Protein AF-A0A1X9NBF3-F1 (afdb_monomer_lite)

Sequence (361 aa):
MLINNQQTAQPAGIQSSLHYGVKLALEKIFAPRWVQNISAKLGAPPGLADYIHPCFIDQQQTLIHARDLAFRNPGLYEDLQNYAQLQGYQLLADRRQFDVDVARQRRRRWLPILTLSVGLSSAALADQTEHNMDEHTLALFDAPISASIEESSDVLADTAFSFEPDITLIDSAVAQQGQIIADILRQHYRPADHDPDYVNSDLQEMAEYFSRYPEAIELLLSLKDYPWSLRYKKDSFETQVRGNQIQVKAVNVNFDSRAAAQLRSHRLCHSHENRGACIASPADALLHELLHVKSALLEPEKFIEQGGLSSVLYPYAHEAAVIKSENRLYQKMTSLDGRYRPGRHTHTGRIVASTCATCLN

Radius of gyration: 25.55 Å; chains: 1; bounding box: 61×61×82 Å

Secondary structure (DSSP, 8-state):
--------PPPP--SSSHHHHHHHHHHHHHS-HHHHHHHHHTTPPTTGGGTEEEEEETTEEEEEE-TTHHHH-HHHHHHHHHHHHHHTPEEEE------TTTTTSS---------SSSTTSSSSS--S------EEEEES---------------------------HHHHHHHHHHHHHHHHHHHHHB---TT--TTHHHHHHHHHHHHTT-HHHHHHHHHHTTSSEEEEE-TT-EEEEEEEETTEEEEEEEEE-TTEEEEE---GGGSSGGGGGGTEE-HHHHHHHHHHHHHHHHHSHHHHHHTTTT-SSS--HHHHHHHHHHHHHHHHHHHHHH-------SSS-EEEEE-SSSS---

pLDDT: mean 71.06, std 24.93, range [24.7, 98.44]

Foldseek 3Di:
DDDDDDDDDDDDDDDPPPVVVVVVVVVVPDDPPVVVVLCVVLVHDPPVVVFWDWDADPNATEIEGAQCCCVVPVSSVVSVVVVCVVVVHHYHYDPDDPPPPPPPPPDDDDDDDDDPDPVPPVPPPDDDDDDDWQKFKDFLADDDDDDDDDDDDDDDDDDDDDDDDDDPVVVVQLVVQLVVQLCLQVVQEDDDPPDDPCPSVQSSVLSSVLSLAPVSSVLSVVCSVWAEHEYEDPFTFMKMWTDDLVATRYIYTYAHLFKKWFADDDPQCPDPQRVQQGIGFSSLSVVLNSLVVCCCTVVVVVCSVLVVSPPPDDSLVSVQVSLVVSQVRQVRVCVSVVRHHYRDRDSYTGIDGHPGNHDSD

Structure (mmCIF, N/CA/C/O backbone):
data_AF-A0A1X9NBF3-F1
#
_entry.id   AF-A0A1X9NBF3-F1
#
loop_
_atom_site.group_PDB
_atom_site.id
_atom_site.type_symbol
_atom_site.label_atom_id
_atom_site.label_alt_id
_atom_site.label_comp_id
_atom_site.label_asym_id
_atom_site.label_entity_id
_atom_site.label_seq_id
_atom_site.pdbx_PDB_ins_code
_atom_site.Cartn_x
_atom_site.Cartn_y
_atom_site.Cartn_z
_atom_site.occupancy
_atom_site.B_iso_or_equiv
_atom_site.auth_seq_id
_atom_site.auth_comp_id
_atom_site.auth_asym_id
_atom_site.auth_atom_id
_atom_site.pdbx_PDB_model_num
ATOM 1 N N . MET A 1 1 ? -31.754 -30.509 -54.976 1.00 39.78 1 MET A N 1
ATOM 2 C CA . MET A 1 1 ? -30.791 -30.811 -53.895 1.00 39.78 1 MET A CA 1
ATOM 3 C C . MET A 1 1 ? -30.655 -29.562 -53.044 1.00 39.78 1 MET A C 1
ATOM 5 O O . MET A 1 1 ? -30.032 -28.611 -53.487 1.00 39.78 1 MET A O 1
ATOM 9 N N . LEU A 1 2 ? -31.331 -29.525 -51.896 1.00 31.44 2 LEU A N 1
ATOM 10 C CA . LEU A 1 2 ? -31.257 -28.431 -50.926 1.00 31.44 2 LEU A CA 1
ATOM 11 C C . LEU A 1 2 ? -30.409 -28.933 -49.756 1.00 31.44 2 LEU A C 1
ATOM 13 O O . LEU A 1 2 ? -30.742 -29.957 -49.163 1.00 31.44 2 LEU A O 1
ATOM 17 N N . ILE A 1 3 ? -29.291 -28.261 -49.490 1.00 38.41 3 ILE A N 1
ATOM 18 C CA . ILE A 1 3 ? -28.387 -28.580 -48.383 1.00 38.41 3 ILE A CA 1
ATOM 19 C C . ILE A 1 3 ? -28.813 -27.747 -47.171 1.00 38.41 3 ILE A C 1
ATOM 21 O O . ILE A 1 3 ? -28.910 -26.524 -47.247 1.00 38.41 3 ILE A O 1
ATOM 25 N N . ASN A 1 4 ? -29.089 -28.456 -46.076 1.00 31.91 4 ASN A N 1
ATOM 26 C CA . ASN A 1 4 ? -29.376 -27.946 -44.738 1.00 31.91 4 ASN A CA 1
ATOM 27 C C . ASN A 1 4 ? -28.209 -27.110 -44.192 1.00 31.91 4 ASN A C 1
ATOM 29 O O . ASN A 1 4 ? -27.088 -27.606 -44.124 1.00 31.91 4 ASN A O 1
ATOM 33 N N . ASN A 1 5 ? -28.502 -25.907 -43.698 1.00 31.94 5 ASN A N 1
ATOM 34 C CA . ASN A 1 5 ? -27.627 -25.147 -42.805 1.00 31.94 5 ASN A CA 1
ATOM 35 C C . ASN A 1 5 ? -28.360 -24.974 -41.468 1.00 31.94 5 ASN A C 1
ATOM 37 O O . ASN A 1 5 ? -29.293 -24.180 -41.366 1.00 31.94 5 ASN A O 1
ATOM 41 N N . GLN A 1 6 ? -27.964 -25.741 -40.451 1.00 34.22 6 GLN A N 1
ATOM 42 C CA . GLN A 1 6 ? -28.392 -25.523 -39.070 1.00 34.22 6 GLN A CA 1
ATOM 43 C C . GLN A 1 6 ? -27.385 -24.596 -38.383 1.00 34.22 6 GLN A C 1
ATOM 45 O O . GLN A 1 6 ? -26.242 -24.971 -38.140 1.00 34.22 6 GLN A O 1
ATOM 50 N N . GLN A 1 7 ? -27.829 -23.377 -38.075 1.00 31.52 7 GLN A N 1
ATOM 51 C CA . GLN A 1 7 ? -27.183 -22.478 -37.123 1.00 31.52 7 GLN A CA 1
ATOM 52 C C . GLN A 1 7 ? -27.577 -22.895 -35.702 1.00 31.52 7 GLN A C 1
ATOM 54 O O . GLN A 1 7 ? -28.752 -22.860 -35.343 1.00 31.52 7 GLN A O 1
ATOM 59 N N . THR A 1 8 ? -26.597 -23.256 -34.879 1.00 34.75 8 THR A N 1
ATOM 60 C CA . THR A 1 8 ? -26.754 -23.345 -33.424 1.00 34.75 8 THR A CA 1
ATOM 61 C C . THR A 1 8 ? -26.456 -21.981 -32.807 1.00 34.75 8 THR A C 1
ATOM 63 O O . THR A 1 8 ? -25.318 -21.514 -32.846 1.00 34.75 8 THR A O 1
ATOM 66 N N . ALA A 1 9 ? -27.483 -21.345 -32.246 1.00 31.91 9 ALA A N 1
ATOM 67 C CA . ALA A 1 9 ? -27.368 -20.146 -31.425 1.00 31.91 9 ALA A CA 1
ATOM 68 C C . ALA A 1 9 ? -26.884 -20.509 -30.008 1.00 31.91 9 ALA A C 1
ATOM 70 O O . ALA A 1 9 ? -27.428 -21.420 -29.384 1.00 31.91 9 ALA A O 1
ATOM 71 N N . GLN A 1 10 ? -25.888 -19.786 -29.491 1.00 31.38 10 GLN A N 1
ATOM 72 C CA . GLN A 1 10 ? -25.517 -19.787 -28.070 1.00 31.38 10 GLN A CA 1
ATOM 73 C C . GLN A 1 10 ? -26.178 -18.586 -27.368 1.00 31.38 10 GLN A C 1
ATOM 75 O O . GLN A 1 10 ? -26.181 -17.494 -27.942 1.00 31.38 10 GLN A O 1
ATOM 80 N N . PRO A 1 11 ? -26.725 -18.737 -26.145 1.00 34.72 11 PRO A N 1
ATOM 81 C CA . PRO A 1 11 ? -27.292 -17.617 -25.408 1.00 34.72 11 PRO A CA 1
ATOM 82 C C . PRO A 1 11 ? -26.204 -16.839 -24.657 1.00 34.72 11 PRO A C 1
ATOM 84 O O . PRO A 1 11 ? -25.403 -17.405 -23.913 1.00 34.72 11 PRO A O 1
ATOM 87 N N . ALA A 1 12 ? -26.216 -15.519 -24.834 1.00 36.53 12 ALA A N 1
ATOM 88 C CA . ALA A 1 12 ? -25.497 -14.568 -24.002 1.00 36.53 12 ALA A CA 1
ATOM 89 C C . ALA A 1 12 ? -26.322 -14.240 -22.748 1.00 36.53 12 ALA A C 1
ATOM 91 O O . ALA A 1 12 ? -27.513 -13.945 -22.846 1.00 36.53 12 ALA A O 1
ATOM 92 N N . GLY A 1 13 ? -25.665 -14.225 -21.588 1.00 38.75 13 GLY A N 1
ATOM 93 C CA . GLY A 1 13 ? -26.190 -13.615 -20.368 1.00 38.75 13 GLY A CA 1
ATOM 94 C C . GLY A 1 13 ? -26.060 -14.512 -19.146 1.00 38.75 13 GLY A C 1
ATOM 95 O O . GLY A 1 13 ? -26.783 -15.489 -19.049 1.00 38.75 13 GLY A O 1
ATOM 96 N N . ILE A 1 14 ? -25.136 -14.153 -18.245 1.00 38.81 14 ILE A N 1
ATOM 97 C CA . ILE A 1 14 ? -25.185 -14.194 -16.765 1.00 38.81 14 ILE A CA 1
ATOM 98 C C . ILE A 1 14 ? -23.778 -13.763 -16.305 1.00 38.81 14 ILE A C 1
ATOM 100 O O . ILE A 1 14 ? -22.898 -14.595 -16.140 1.00 38.81 14 ILE A O 1
ATOM 104 N N . GLN A 1 15 ? -23.527 -12.458 -16.148 1.00 34.50 15 GLN A N 1
ATOM 105 C CA . GLN A 1 15 ? -22.345 -11.969 -15.405 1.00 34.50 15 GLN A CA 1
ATOM 106 C C . GLN A 1 15 ? -22.594 -10.691 -14.577 1.00 34.50 15 GLN A C 1
ATOM 108 O O . GLN A 1 15 ? -21.732 -10.311 -13.795 1.00 34.50 15 GLN A O 1
ATOM 113 N N . SER A 1 16 ? -23.771 -10.046 -14.633 1.00 37.81 16 SER A N 1
ATOM 114 C CA . SER A 1 16 ? -23.983 -8.764 -13.926 1.00 37.81 16 SER A CA 1
ATOM 115 C C . SER A 1 16 ? -24.688 -8.851 -12.560 1.00 37.81 16 SER A C 1
ATOM 117 O O . SER A 1 16 ? -24.901 -7.815 -11.933 1.00 37.81 16 SER A O 1
ATOM 119 N N . SER A 1 17 ? -25.067 -10.039 -12.070 1.00 32.94 17 SER A N 1
ATOM 120 C CA . SER A 1 17 ? -25.835 -10.177 -10.815 1.00 32.94 17 SER A CA 1
ATOM 121 C C . SER A 1 17 ? -24.977 -10.389 -9.559 1.00 32.94 17 SER A C 1
ATOM 123 O O . SER A 1 17 ? -25.429 -10.078 -8.459 1.00 32.94 17 SER A O 1
ATOM 125 N N . LEU A 1 18 ? -23.728 -10.850 -9.697 1.00 35.31 18 LEU A N 1
ATOM 126 C CA . LEU A 1 18 ? -22.842 -11.134 -8.556 1.00 35.31 18 LEU A CA 1
ATOM 127 C C . LEU A 1 18 ? -22.172 -9.876 -7.975 1.00 35.31 18 LEU A C 1
ATOM 129 O O . LEU A 1 18 ? -21.982 -9.791 -6.765 1.00 35.31 18 LEU A O 1
ATOM 133 N N . HIS A 1 19 ? -21.890 -8.855 -8.792 1.00 37.06 19 HIS A N 1
ATOM 134 C CA . HIS A 1 19 ? -21.273 -7.607 -8.314 1.00 37.06 19 HIS A CA 1
ATOM 135 C C . HIS A 1 19 ? -22.230 -6.683 -7.542 1.00 37.06 19 HIS A C 1
ATOM 137 O O . HIS A 1 19 ? -21.793 -5.966 -6.644 1.00 37.06 19 HIS A O 1
ATOM 143 N N . TYR A 1 20 ? -23.538 -6.724 -7.821 1.00 31.02 20 TYR A N 1
ATOM 144 C CA . TYR A 1 20 ? -24.518 -5.894 -7.103 1.00 31.02 20 TYR A CA 1
ATOM 145 C C . TYR A 1 20 ? -24.887 -6.457 -5.720 1.00 31.02 20 TYR A C 1
ATOM 147 O O . TYR A 1 20 ? -25.102 -5.687 -4.784 1.00 31.02 20 TYR A O 1
ATOM 155 N N . GLY A 1 21 ? -24.917 -7.786 -5.563 1.00 29.08 21 GLY A N 1
ATOM 156 C CA . GLY A 1 21 ? -25.263 -8.438 -4.292 1.00 29.08 21 GLY A CA 1
ATOM 157 C C . GLY A 1 21 ? -24.219 -8.233 -3.189 1.00 29.08 21 GLY A C 1
ATOM 158 O O . GLY A 1 21 ? -24.580 -8.016 -2.035 1.00 29.08 21 GLY A O 1
ATOM 159 N N . VAL A 1 22 ? -22.930 -8.226 -3.548 1.00 37.59 22 VAL A N 1
ATOM 160 C CA . VAL A 1 22 ? -21.819 -8.040 -2.596 1.00 37.59 22 VAL A CA 1
ATOM 161 C C . VAL A 1 22 ? -21.726 -6.583 -2.122 1.00 37.59 22 VAL A C 1
ATOM 163 O O . VAL A 1 22 ? -21.531 -6.336 -0.935 1.00 37.59 22 VAL A O 1
ATOM 166 N N . LYS A 1 23 ? -21.976 -5.609 -3.008 1.00 34.84 23 LYS A N 1
ATOM 167 C CA . LYS A 1 23 ? -21.970 -4.177 -2.664 1.00 34.84 23 LYS A CA 1
ATOM 168 C C . LYS A 1 23 ? -23.105 -3.793 -1.698 1.00 34.84 23 LYS A C 1
ATOM 170 O O . LYS A 1 23 ? -22.862 -3.104 -0.713 1.00 34.84 23 LYS A O 1
ATOM 175 N N . LEU A 1 24 ? -24.317 -4.314 -1.917 1.00 31.16 24 LEU A N 1
ATOM 176 C CA . LEU A 1 24 ? -25.481 -4.077 -1.044 1.00 31.16 24 LEU A CA 1
ATOM 177 C C . LEU A 1 24 ? -25.395 -4.806 0.309 1.00 31.16 24 LEU A C 1
ATOM 179 O O . LEU A 1 24 ? -25.949 -4.323 1.299 1.00 31.16 24 LEU A O 1
ATOM 183 N N . ALA A 1 25 ? -24.712 -5.954 0.367 1.00 33.28 25 ALA A N 1
ATOM 184 C CA . ALA A 1 25 ? -24.463 -6.666 1.619 1.00 33.28 25 ALA A CA 1
ATOM 185 C C . ALA A 1 25 ? -23.384 -5.971 2.470 1.00 33.28 25 ALA A C 1
ATOM 187 O O . ALA A 1 25 ? -23.543 -5.879 3.683 1.00 33.28 25 ALA A O 1
ATOM 188 N N . LEU A 1 26 ? -22.338 -5.413 1.849 1.00 34.31 26 LEU A N 1
ATOM 189 C CA . LEU A 1 26 ? -21.262 -4.702 2.551 1.00 34.31 26 LEU A CA 1
ATOM 190 C C . LEU A 1 26 ? -21.674 -3.291 3.014 1.00 34.31 26 LEU A C 1
ATOM 192 O O . LEU A 1 26 ? -21.321 -2.889 4.123 1.00 34.31 26 LEU A O 1
ATOM 196 N N . GLU A 1 27 ? -22.494 -2.566 2.242 1.00 33.75 27 GLU A N 1
ATOM 197 C CA . GLU A 1 27 ? -23.006 -1.239 2.638 1.00 33.75 27 GLU A CA 1
ATOM 198 C C . GLU A 1 27 ? -23.952 -1.293 3.853 1.00 33.75 27 GLU A C 1
ATOM 200 O O . GLU A 1 27 ? -23.972 -0.361 4.658 1.00 33.75 27 GLU A O 1
ATOM 205 N N . LYS A 1 28 ? -24.692 -2.397 4.046 1.00 34.50 28 LYS A N 1
ATOM 206 C CA . LYS A 1 28 ? -25.569 -2.583 5.218 1.00 34.50 28 LYS A CA 1
ATOM 207 C C . LYS A 1 28 ? -24.825 -2.948 6.503 1.00 34.50 28 LYS A C 1
ATOM 209 O O . LYS A 1 28 ? -25.392 -2.782 7.579 1.00 34.50 28 LYS A O 1
ATOM 214 N N . ILE A 1 29 ? -23.587 -3.434 6.406 1.00 37.59 29 ILE A N 1
ATOM 215 C CA . ILE A 1 29 ? -22.821 -3.915 7.564 1.00 37.59 29 ILE A CA 1
ATOM 216 C C . ILE A 1 29 ? -21.843 -2.836 8.077 1.00 37.59 29 ILE A C 1
ATOM 218 O O . ILE A 1 29 ? -21.557 -2.811 9.270 1.00 37.59 29 ILE A O 1
ATOM 222 N N . PHE A 1 30 ? -21.400 -1.882 7.237 1.00 38.28 30 PHE A N 1
ATOM 223 C CA . PHE A 1 30 ? -20.225 -1.044 7.554 1.00 38.28 30 PHE A CA 1
ATOM 224 C C . PHE A 1 30 ? -20.340 0.477 7.345 1.00 38.28 30 PHE A C 1
ATOM 226 O O . PHE A 1 30 ? -19.325 1.172 7.351 1.00 38.28 30 PHE A O 1
ATOM 233 N N . ALA A 1 31 ? -21.532 1.069 7.225 1.00 35.72 31 ALA A N 1
ATOM 234 C CA . ALA A 1 31 ? -21.625 2.512 7.490 1.00 35.72 31 ALA A CA 1
ATOM 235 C C . ALA A 1 31 ? -21.225 2.784 8.967 1.00 35.72 31 ALA A C 1
ATOM 237 O O . ALA A 1 31 ? -21.616 2.000 9.833 1.00 35.72 31 ALA A O 1
ATOM 238 N N . PRO A 1 32 ? -20.456 3.844 9.299 1.00 44.28 32 PRO A N 1
ATOM 239 C CA . PRO A 1 32 ? -20.110 4.152 10.688 1.00 44.28 32 PRO A CA 1
ATOM 240 C C . PRO A 1 32 ? -21.374 4.145 11.555 1.00 44.28 32 PRO A C 1
ATOM 242 O O . PRO A 1 32 ? -22.390 4.698 11.131 1.00 44.28 32 PRO A O 1
ATOM 245 N N . ARG A 1 33 ? -21.340 3.533 12.750 1.00 43.59 33 ARG A N 1
ATOM 246 C CA . ARG A 1 33 ? -22.526 3.354 13.621 1.00 43.59 33 ARG A CA 1
ATOM 247 C C . ARG A 1 33 ? -23.367 4.631 13.765 1.00 43.59 33 ARG A C 1
ATOM 249 O O . ARG A 1 33 ? -24.588 4.560 13.809 1.00 43.59 33 ARG A O 1
ATOM 256 N N . TRP A 1 34 ? -22.737 5.805 13.778 1.00 48.38 34 TRP A N 1
ATOM 257 C CA . TRP A 1 34 ? -23.432 7.090 13.853 1.00 48.38 34 TRP A CA 1
ATOM 258 C C . TRP A 1 34 ? -24.073 7.540 12.520 1.00 48.38 34 TRP A C 1
ATOM 260 O O . TRP A 1 34 ? -25.164 8.091 12.557 1.00 48.38 34 TRP A O 1
ATOM 270 N N . VAL A 1 35 ? -23.484 7.251 11.350 1.00 48.19 35 VAL A N 1
ATOM 271 C CA . VAL A 1 35 ? -24.094 7.503 10.022 1.00 48.19 35 VAL A CA 1
ATOM 272 C C . VAL A 1 35 ? -25.308 6.600 9.814 1.00 48.19 35 VAL A C 1
ATOM 274 O O . VAL A 1 35 ? -26.336 7.057 9.318 1.00 48.19 35 VAL A O 1
ATOM 277 N N . GLN A 1 36 ? -25.223 5.342 10.260 1.00 50.75 36 GLN A N 1
ATOM 278 C CA . GLN A 1 36 ? -26.373 4.436 10.304 1.00 50.75 36 GLN A CA 1
ATOM 279 C C . GLN A 1 36 ? -27.447 4.953 11.265 1.00 50.75 36 GLN A C 1
ATOM 281 O O . GLN A 1 36 ? -28.617 4.982 10.900 1.00 50.75 36 GLN A O 1
ATOM 286 N N . ASN A 1 37 ? -27.060 5.438 12.450 1.00 52.97 37 ASN A N 1
ATOM 287 C CA . ASN A 1 37 ? -27.995 6.020 13.415 1.00 52.97 37 ASN A CA 1
ATOM 288 C C . ASN A 1 37 ? -28.656 7.305 12.904 1.00 52.97 37 ASN A C 1
ATOM 290 O O . ASN A 1 37 ? -29.829 7.515 13.184 1.00 52.97 37 ASN A O 1
ATOM 294 N N . ILE A 1 38 ? -27.945 8.150 12.153 1.00 54.38 38 ILE A N 1
ATOM 295 C CA . ILE A 1 38 ? -28.510 9.346 11.520 1.00 54.38 38 ILE A CA 1
ATOM 296 C C . ILE A 1 38 ? -29.449 8.931 10.389 1.00 54.38 38 ILE A C 1
ATOM 298 O O . ILE A 1 38 ? -30.606 9.325 10.395 1.00 54.38 38 ILE A O 1
ATOM 302 N N . SER A 1 39 ? -29.017 8.069 9.466 1.00 53.16 39 SER A N 1
ATOM 303 C CA . SER A 1 39 ? -29.872 7.604 8.367 1.00 53.16 39 SER A CA 1
ATOM 304 C C . SER A 1 39 ? -31.132 6.879 8.861 1.00 53.16 39 SER A C 1
ATOM 306 O O . SER A 1 39 ? -32.194 7.041 8.265 1.00 53.16 39 SER A O 1
ATOM 308 N N . ALA A 1 40 ? -31.026 6.113 9.954 1.00 53.19 40 ALA A N 1
ATOM 309 C CA . ALA A 1 40 ? -32.135 5.389 10.570 1.00 53.19 40 ALA A CA 1
ATOM 310 C C . ALA A 1 40 ? -33.058 6.294 11.405 1.00 53.19 40 ALA A C 1
ATOM 312 O O . ALA A 1 40 ? -34.270 6.099 11.375 1.00 53.19 40 ALA A O 1
ATOM 313 N N . LYS A 1 41 ? -32.523 7.295 12.123 1.00 54.16 41 LYS A N 1
ATOM 314 C CA . LYS A 1 41 ? -33.335 8.264 12.886 1.00 54.16 41 LYS A CA 1
ATOM 315 C C . LYS A 1 41 ? -34.010 9.308 12.000 1.00 54.16 41 LYS A C 1
ATOM 317 O O . LYS A 1 41 ? -35.089 9.764 12.349 1.00 54.16 41 LYS A O 1
ATOM 322 N N . LEU A 1 42 ? -33.393 9.661 10.874 1.00 53.38 42 LEU A N 1
ATOM 323 C CA . LEU A 1 42 ? -33.901 10.655 9.924 1.00 53.38 42 LEU A CA 1
ATOM 324 C C . LEU A 1 42 ? -34.852 10.068 8.869 1.00 53.38 42 LEU A C 1
ATOM 326 O O . LEU A 1 42 ? -35.297 10.793 7.985 1.00 53.38 42 LEU A O 1
ATOM 330 N N . GLY A 1 43 ? -35.128 8.755 8.902 1.00 50.47 43 GLY A N 1
ATOM 331 C CA . GLY A 1 43 ? -35.993 8.086 7.919 1.00 50.47 43 GLY A CA 1
ATOM 332 C C . GLY A 1 43 ? -35.549 8.290 6.463 1.00 50.47 43 GLY A C 1
ATOM 333 O O . GLY A 1 43 ? -36.373 8.256 5.549 1.00 50.47 43 GLY A O 1
ATOM 334 N N . ALA A 1 44 ? -34.263 8.569 6.245 1.00 49.72 44 ALA A N 1
ATOM 335 C CA . ALA A 1 44 ? -33.785 9.104 4.983 1.00 49.72 44 ALA A CA 1
ATOM 336 C C . ALA A 1 44 ? -33.608 7.999 3.924 1.00 49.72 44 ALA A C 1
ATOM 338 O O . ALA A 1 44 ? -33.215 6.877 4.262 1.00 49.72 44 ALA A O 1
ATOM 339 N N . PRO A 1 45 ? -33.861 8.293 2.635 1.00 51.59 45 PRO A N 1
ATOM 340 C CA . PRO A 1 45 ? -33.678 7.324 1.561 1.00 51.59 45 PRO A CA 1
ATOM 341 C C . PRO A 1 45 ? -32.208 6.871 1.446 1.00 51.59 45 PRO A C 1
ATOM 343 O O . PRO A 1 45 ? -31.294 7.636 1.778 1.00 51.59 45 PRO A O 1
ATOM 346 N N . PRO A 1 46 ? -31.956 5.642 0.951 1.00 45.38 46 PRO A N 1
ATOM 347 C CA . PRO A 1 46 ? -30.600 5.156 0.704 1.00 45.38 46 PRO A CA 1
ATOM 348 C C . PRO A 1 46 ? -29.863 6.124 -0.237 1.00 45.38 46 PRO A C 1
ATOM 350 O O . PRO A 1 46 ? -30.353 6.422 -1.324 1.00 45.38 46 PRO A O 1
ATOM 353 N N . GLY A 1 47 ? -28.722 6.655 0.218 1.00 53.84 47 GLY A N 1
ATOM 354 C CA . GLY A 1 47 ? -27.958 7.714 -0.466 1.00 53.84 47 GLY A CA 1
ATOM 355 C C . GLY A 1 47 ? -27.644 8.946 0.395 1.00 53.84 47 GLY A C 1
ATOM 356 O O . GLY A 1 47 ? -26.943 9.844 -0.056 1.00 53.84 47 GLY A O 1
ATOM 357 N N . LEU A 1 48 ? -28.108 9.012 1.652 1.00 52.00 48 LEU A N 1
ATOM 358 C CA . LEU A 1 48 ? -27.810 10.135 2.561 1.00 52.00 48 LEU A CA 1
ATOM 359 C C . LEU A 1 48 ? -26.302 10.363 2.797 1.00 52.00 48 LEU A C 1
ATOM 361 O O . LEU A 1 48 ? -25.866 11.497 2.992 1.00 52.00 48 LEU A O 1
ATOM 365 N N . ALA A 1 49 ? -25.510 9.287 2.748 1.00 50.59 49 ALA A N 1
ATOM 366 C CA . ALA A 1 49 ? -24.055 9.322 2.901 1.00 50.59 49 ALA A CA 1
ATOM 367 C C . ALA A 1 49 ? -23.345 10.156 1.814 1.00 50.59 49 ALA A C 1
ATOM 369 O O . ALA A 1 49 ? -22.233 10.628 2.046 1.00 50.59 49 ALA A O 1
ATOM 370 N N . ASP A 1 50 ? -24.002 10.395 0.673 1.00 54.38 50 ASP A N 1
ATOM 371 C CA . ASP A 1 50 ? -23.479 11.246 -0.401 1.00 54.38 50 ASP A CA 1
ATOM 372 C C . ASP A 1 50 ? -23.698 12.746 -0.129 1.00 54.38 50 ASP A C 1
ATOM 374 O O . ASP A 1 50 ? -23.131 13.590 -0.820 1.00 54.38 50 ASP A O 1
ATOM 378 N N . TYR A 1 51 ? -24.515 13.099 0.872 1.00 61.50 51 TYR A N 1
ATOM 379 C CA . TYR A 1 51 ? -24.965 14.476 1.106 1.00 61.50 51 TYR A CA 1
ATOM 380 C C . TYR A 1 51 ? -24.480 15.102 2.408 1.00 61.50 51 TYR A C 1
ATOM 382 O O . TYR A 1 51 ? -24.673 16.307 2.578 1.00 61.50 51 TYR A O 1
ATOM 390 N N . ILE A 1 52 ? -23.898 14.319 3.322 1.00 71.44 52 ILE A N 1
ATOM 391 C CA . ILE A 1 52 ? -23.441 14.799 4.629 1.00 71.44 52 ILE A CA 1
ATOM 392 C C . ILE A 1 52 ? -22.023 14.302 4.889 1.00 71.44 52 ILE A C 1
ATOM 394 O O . ILE A 1 52 ? -21.755 13.100 4.857 1.00 71.44 52 ILE A O 1
ATOM 398 N N . HIS A 1 53 ? -21.119 15.225 5.200 1.00 73.88 53 HIS A N 1
ATOM 399 C CA . HIS A 1 53 ? -19.732 14.914 5.522 1.00 73.88 53 HIS A CA 1
ATOM 400 C C . HIS A 1 53 ? -19.337 15.544 6.862 1.00 73.88 53 HIS A C 1
ATOM 402 O O . HIS A 1 53 ? -19.450 16.763 7.012 1.00 73.88 53 HIS A O 1
ATOM 408 N N . PRO A 1 54 ? -18.865 14.754 7.841 1.00 74.75 54 PRO A N 1
ATOM 409 C CA . PRO A 1 54 ? -18.288 15.302 9.061 1.00 74.75 54 PRO A CA 1
ATOM 410 C C . PRO A 1 54 ? -16.913 15.914 8.760 1.00 74.75 54 PRO A C 1
ATOM 412 O O . PRO A 1 54 ? -16.135 15.372 7.974 1.00 74.75 54 PRO A O 1
ATOM 415 N N . CYS A 1 55 ? -16.600 17.037 9.392 1.00 74.12 55 CYS A N 1
ATOM 416 C CA . CYS A 1 55 ? -15.316 17.716 9.278 1.00 74.12 55 CYS A CA 1
ATOM 417 C C . CYS A 1 55 ? -14.994 18.460 10.583 1.00 74.12 55 CYS A C 1
ATOM 419 O O . CYS A 1 55 ? -15.868 18.655 11.426 1.00 74.12 55 CYS A O 1
ATOM 421 N N . PHE A 1 56 ? -13.748 18.902 10.734 1.00 74.00 56 PHE A N 1
ATOM 422 C CA . PHE A 1 56 ? -13.350 19.874 11.748 1.00 74.00 56 PHE A CA 1
ATOM 423 C C . PHE A 1 56 ? -12.983 21.180 11.050 1.00 74.00 56 PHE A C 1
ATOM 425 O O . PHE A 1 56 ? -12.091 21.195 10.202 1.00 74.00 56 PHE A O 1
ATOM 432 N N . ILE A 1 57 ? -13.664 22.267 11.400 1.00 71.06 57 ILE A N 1
ATOM 433 C CA . ILE A 1 57 ? -13.360 23.612 10.904 1.00 71.06 57 ILE A CA 1
ATOM 434 C C . ILE A 1 57 ? -13.101 24.478 12.131 1.00 71.06 57 ILE A C 1
ATOM 436 O O . ILE A 1 57 ? -13.917 24.503 13.044 1.00 71.06 57 ILE A O 1
ATOM 440 N N . ASP A 1 58 ? -11.933 25.122 12.188 1.00 74.44 58 ASP A N 1
ATOM 441 C CA . ASP A 1 58 ? -11.519 25.974 13.314 1.00 74.44 58 ASP A CA 1
ATOM 442 C C . ASP A 1 58 ? -11.638 25.288 14.693 1.00 74.44 58 ASP A C 1
ATOM 444 O O . ASP A 1 58 ? -12.075 25.886 15.669 1.00 74.44 58 ASP A O 1
ATOM 448 N N . GLN A 1 59 ? -11.248 24.006 14.767 1.00 74.62 59 GLN A N 1
ATOM 449 C CA . GLN A 1 59 ? -11.351 23.144 15.962 1.00 74.62 59 GLN A CA 1
ATOM 450 C C . GLN A 1 59 ? -12.788 22.855 16.440 1.00 74.62 59 GLN A C 1
ATOM 452 O O . GLN A 1 59 ? -12.975 22.203 17.465 1.00 74.62 59 GLN A O 1
ATOM 457 N N . GLN A 1 60 ? -13.807 23.254 15.677 1.00 75.25 60 GLN A N 1
ATOM 458 C CA . GLN A 1 60 ? -15.204 22.929 15.930 1.00 75.25 60 GLN A CA 1
ATOM 459 C C . GLN A 1 60 ? -15.636 21.729 15.075 1.00 75.25 60 GLN A C 1
ATOM 461 O O . GLN A 1 60 ? -15.298 21.634 13.893 1.00 75.25 60 GLN A O 1
ATOM 466 N N . GLN A 1 61 ? -16.374 20.788 15.672 1.00 76.94 61 GLN A N 1
ATOM 467 C CA . GLN A 1 61 ? -16.963 19.675 14.928 1.00 76.94 61 GLN A CA 1
ATOM 468 C C . GLN A 1 61 ? -18.106 20.197 14.052 1.00 76.94 61 GLN A C 1
ATOM 470 O O . GLN A 1 61 ? -19.079 20.769 14.552 1.00 76.94 61 GLN A O 1
ATOM 475 N N . THR A 1 62 ? -18.002 19.974 12.746 1.00 82.62 62 THR A N 1
ATOM 476 C CA . THR A 1 62 ? -18.914 20.534 11.750 1.00 82.62 62 THR A CA 1
ATOM 477 C C . THR A 1 62 ? -19.501 19.427 10.878 1.00 82.62 62 THR A C 1
ATOM 479 O O . THR A 1 62 ? -18.784 18.577 10.351 1.00 82.62 62 THR A O 1
ATOM 482 N N . LEU A 1 63 ? -20.814 19.461 10.669 1.00 83.88 63 LEU A N 1
ATOM 483 C CA . LEU A 1 63 ? -21.509 18.679 9.655 1.00 83.88 63 LEU A CA 1
ATOM 484 C C . LEU A 1 63 ? -21.681 19.535 8.400 1.00 83.88 63 LEU A C 1
ATOM 486 O O . LEU A 1 63 ? -22.344 20.573 8.429 1.00 83.88 63 LEU A O 1
ATOM 490 N N . ILE A 1 64 ? -21.080 19.103 7.294 1.00 85.25 64 ILE A N 1
ATOM 491 C CA . ILE A 1 64 ? -21.228 19.756 5.994 1.00 85.25 64 ILE A CA 1
ATOM 492 C C . ILE A 1 64 ? -22.348 19.063 5.228 1.00 85.25 64 ILE A C 1
ATOM 494 O O . ILE A 1 64 ? -22.294 17.848 5.058 1.00 85.25 64 ILE A O 1
ATOM 498 N N . HIS A 1 65 ? -23.331 19.819 4.741 1.00 85.81 65 HIS A N 1
ATOM 499 C CA . HIS A 1 65 ? -24.426 19.301 3.921 1.00 85.81 65 HIS A CA 1
ATOM 500 C C . HIS A 1 65 ? -24.427 19.896 2.506 1.00 85.81 65 HIS A C 1
ATOM 502 O O . HIS A 1 65 ? -23.901 20.986 2.276 1.00 85.81 65 HIS A O 1
ATOM 508 N N . ALA A 1 66 ? -25.059 19.216 1.546 1.00 80.56 66 ALA A N 1
ATOM 509 C CA . ALA A 1 66 ? -25.229 19.747 0.191 1.00 80.56 66 ALA A CA 1
ATOM 510 C C . ALA A 1 66 ? -25.911 21.129 0.189 1.00 80.56 66 ALA A C 1
ATOM 512 O O . ALA A 1 66 ? -26.870 21.367 0.929 1.00 80.56 66 ALA A O 1
ATOM 513 N N . ARG A 1 67 ? -25.422 22.049 -0.651 1.00 80.25 67 ARG A N 1
ATOM 514 C CA . ARG A 1 67 ? -25.837 23.464 -0.656 1.00 80.25 67 ARG A CA 1
ATOM 515 C C . ARG A 1 67 ? -27.334 23.670 -0.892 1.00 80.25 67 ARG A C 1
ATOM 517 O O . ARG A 1 67 ? -27.922 24.599 -0.350 1.00 80.25 67 ARG A O 1
ATOM 524 N N . ASP A 1 68 ? -27.932 22.818 -1.710 1.00 81.31 68 ASP A N 1
ATOM 525 C CA . ASP A 1 68 ? -29.338 22.853 -2.099 1.00 81.31 68 ASP A CA 1
ATOM 526 C C . ASP A 1 68 ? -30.244 22.034 -1.166 1.00 81.31 68 ASP A C 1
ATOM 528 O O . ASP A 1 68 ? -31.454 21.997 -1.380 1.00 81.31 68 ASP A O 1
ATOM 532 N N . LEU A 1 69 ? -29.702 21.404 -0.115 1.00 82.38 69 LEU A N 1
ATOM 533 C CA . LEU A 1 69 ? -30.453 20.474 0.732 1.00 82.38 69 LEU A CA 1
ATOM 534 C C . LEU A 1 69 ? -31.691 21.113 1.370 1.00 82.38 69 LEU A C 1
ATOM 536 O O . LEU A 1 69 ? -32.761 20.514 1.326 1.00 82.38 69 LEU A O 1
ATOM 540 N N . ALA A 1 70 ? -31.565 22.340 1.881 1.00 83.44 70 ALA A N 1
ATOM 541 C CA . ALA A 1 70 ? -32.675 23.076 2.488 1.00 83.44 70 ALA A CA 1
ATOM 542 C C . ALA A 1 70 ? -33.830 23.341 1.505 1.00 83.44 70 ALA A C 1
ATOM 544 O O . ALA A 1 70 ? -34.985 23.413 1.913 1.00 83.44 70 ALA A O 1
ATOM 545 N N . PHE A 1 71 ? -33.532 23.458 0.208 1.00 80.19 71 PHE A N 1
ATOM 546 C CA . PHE A 1 71 ? -34.535 23.676 -0.836 1.00 80.19 71 PHE A CA 1
ATOM 547 C C . PHE A 1 71 ? -35.109 22.361 -1.362 1.00 80.19 71 PHE A C 1
ATOM 549 O O . PHE A 1 71 ? -36.308 22.251 -1.599 1.00 80.19 71 PHE A O 1
ATOM 556 N N . ARG A 1 72 ? -34.247 21.359 -1.553 1.00 79.88 72 ARG A N 1
ATOM 557 C CA . ARG A 1 72 ? -34.602 20.066 -2.141 1.00 79.88 72 ARG A CA 1
ATOM 558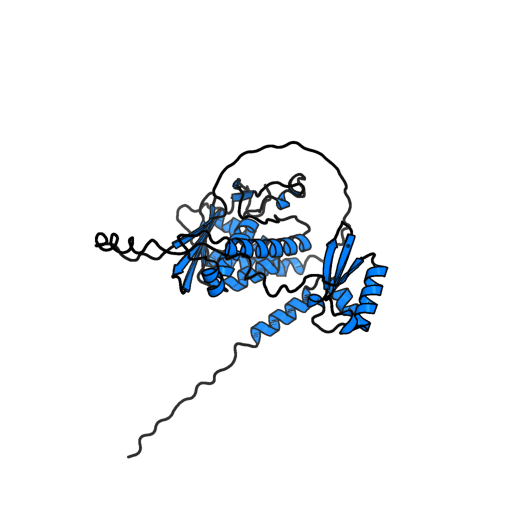 C C . ARG A 1 72 ? -35.369 19.171 -1.170 1.00 79.88 72 ARG A C 1
ATOM 560 O O . ARG A 1 72 ? -36.236 18.417 -1.601 1.00 79.88 72 ARG A O 1
ATOM 567 N N . ASN A 1 73 ? -35.032 19.221 0.118 1.00 78.31 73 ASN A N 1
ATOM 568 C CA . ASN A 1 73 ? -35.702 18.456 1.164 1.00 78.31 73 ASN A CA 1
ATOM 569 C C . ASN A 1 73 ? -35.674 19.226 2.503 1.00 78.31 73 ASN A C 1
ATOM 571 O O . ASN A 1 73 ? -34.796 18.979 3.336 1.00 78.31 73 ASN A O 1
ATOM 575 N N . PRO A 1 74 ? -36.614 20.169 2.712 1.00 83.25 74 PRO A N 1
ATOM 576 C CA . PRO A 1 74 ? -36.630 21.023 3.899 1.00 83.25 74 PRO A CA 1
ATOM 577 C C . PRO A 1 74 ? -36.833 20.240 5.202 1.00 83.25 74 PRO A C 1
ATOM 579 O O . PRO A 1 74 ? -36.225 20.598 6.204 1.00 83.25 74 PRO A O 1
ATOM 582 N N . GLY A 1 75 ? -37.608 19.147 5.184 1.00 80.06 75 GLY A N 1
ATOM 583 C CA . GLY A 1 75 ? -37.823 18.312 6.375 1.00 80.06 75 GLY A CA 1
ATOM 584 C C . GLY A 1 75 ? -36.535 17.634 6.843 1.00 80.06 75 GLY A C 1
ATOM 585 O O . GLY A 1 75 ? -36.151 17.748 8.000 1.00 80.06 75 GLY A O 1
ATOM 586 N N . LEU A 1 76 ? -35.786 17.036 5.912 1.00 78.19 76 LEU A N 1
ATOM 587 C CA . LEU A 1 76 ? -34.484 16.445 6.230 1.00 78.19 76 LEU A CA 1
ATOM 588 C C . LEU A 1 76 ? -33.474 17.490 6.734 1.00 78.19 76 LEU A C 1
ATOM 590 O O . LEU A 1 76 ? -32.643 17.195 7.591 1.00 78.19 76 LEU A O 1
ATOM 594 N N . TYR A 1 77 ? -33.516 18.705 6.185 1.00 85.62 77 TYR A N 1
ATOM 595 C CA . TYR A 1 77 ? -32.662 19.800 6.640 1.00 85.62 77 TYR A CA 1
ATOM 596 C C . TYR A 1 77 ? -33.003 20.240 8.072 1.00 85.62 77 TYR A C 1
ATOM 598 O O . TYR A 1 77 ? -32.091 20.440 8.873 1.00 85.62 77 TYR A O 1
ATOM 606 N N . GLU A 1 78 ? -34.290 20.336 8.409 1.00 84.38 78 GLU A N 1
ATOM 607 C CA . GLU A 1 78 ? -34.757 20.656 9.761 1.00 84.38 78 GLU A CA 1
ATOM 608 C C . GLU A 1 78 ? -34.310 19.593 10.772 1.00 84.38 78 GLU A C 1
ATOM 610 O O . GLU A 1 78 ? -33.737 19.919 11.815 1.00 84.38 78 GLU A O 1
ATOM 615 N N . ASP A 1 79 ? -34.458 18.314 10.432 1.00 80.44 79 ASP A N 1
ATOM 616 C CA . ASP A 1 79 ? -34.023 17.237 11.315 1.00 80.44 79 ASP A CA 1
ATOM 617 C C . ASP A 1 79 ? -32.495 17.221 11.517 1.00 80.44 79 ASP A C 1
ATOM 619 O O . ASP A 1 79 ? -32.005 16.963 12.621 1.00 80.44 79 ASP A O 1
ATOM 623 N N . LEU A 1 80 ? -31.721 17.546 10.473 1.00 81.81 80 LEU A N 1
ATOM 624 C CA . LEU A 1 80 ? -30.266 17.703 10.570 1.00 81.81 80 LEU A CA 1
ATOM 625 C C . LEU A 1 80 ? -29.867 18.888 11.442 1.00 81.81 80 LEU A C 1
ATOM 627 O O . LEU A 1 80 ? -28.894 18.791 12.190 1.00 81.81 80 LEU A O 1
ATOM 631 N N . GLN A 1 81 ? -30.604 19.993 11.360 1.00 88.12 81 GLN A N 1
ATOM 632 C CA . GLN A 1 81 ? -30.374 21.170 12.187 1.00 88.12 81 GLN A CA 1
ATOM 633 C C . GLN A 1 81 ? -30.637 20.860 13.664 1.00 88.12 81 GLN A C 1
ATOM 635 O O . GLN A 1 81 ? -29.789 21.151 14.510 1.00 88.12 81 GLN A O 1
ATOM 640 N N . ASN A 1 82 ? -31.748 20.182 13.956 1.00 81.50 82 ASN A N 1
ATOM 641 C CA . ASN A 1 82 ? -32.093 19.731 15.303 1.00 81.50 82 ASN A CA 1
ATOM 642 C C . ASN A 1 82 ? -31.044 18.760 15.857 1.00 81.50 82 ASN A C 1
ATOM 644 O O . ASN A 1 82 ? -30.586 18.903 16.992 1.00 81.50 82 ASN A O 1
ATOM 648 N N . TYR A 1 83 ? -30.607 17.796 15.044 1.00 81.69 83 TYR A N 1
ATOM 649 C CA . TYR A 1 83 ? -29.560 16.857 15.431 1.00 81.69 83 TYR A CA 1
ATOM 650 C C . TYR A 1 83 ? -28.224 17.558 15.709 1.00 81.69 83 TYR A C 1
ATOM 652 O O . TYR A 1 83 ? -27.596 17.300 16.737 1.00 81.69 83 TYR A O 1
ATOM 660 N N . ALA A 1 84 ? -27.799 18.460 14.819 1.00 84.19 84 ALA A N 1
ATOM 661 C CA . ALA A 1 84 ? -26.556 19.205 14.977 1.00 84.19 84 ALA A CA 1
ATOM 662 C C . ALA A 1 84 ? -26.566 20.022 16.275 1.00 84.19 84 ALA A C 1
ATOM 664 O O . ALA A 1 84 ? -25.612 19.961 17.049 1.00 84.19 84 ALA A O 1
ATOM 665 N N . GLN A 1 85 ? -27.682 20.690 16.572 1.00 85.44 85 GLN A N 1
ATOM 666 C CA . GLN A 1 85 ? -27.850 21.457 17.801 1.00 85.44 85 GLN A CA 1
ATOM 667 C C . GLN A 1 85 ? -27.802 20.576 19.057 1.00 85.44 85 GLN A C 1
ATOM 669 O O . GLN A 1 85 ? -27.123 20.928 20.021 1.00 85.44 85 GLN A O 1
ATOM 674 N N . LEU A 1 86 ? -28.472 19.419 19.048 1.00 80.50 86 LEU A N 1
ATOM 675 C CA . LEU A 1 86 ? -28.490 18.491 20.186 1.00 80.50 86 LEU A CA 1
ATOM 676 C C . LEU A 1 86 ? -27.118 17.888 20.500 1.00 80.50 86 LEU A C 1
ATOM 678 O O . LEU A 1 86 ? -26.868 17.505 21.639 1.00 80.50 86 LEU A O 1
ATOM 682 N N . GLN A 1 87 ? -26.257 17.749 19.495 1.00 79.50 87 GLN A N 1
ATOM 683 C CA . GLN A 1 87 ? -24.945 17.115 19.629 1.00 79.50 87 GLN A CA 1
ATOM 684 C C . GLN A 1 87 ? -23.786 18.124 19.656 1.00 79.50 87 GLN A C 1
ATOM 686 O O . GLN A 1 87 ? -22.629 17.721 19.713 1.00 79.50 87 GLN A O 1
ATOM 691 N N . GLY A 1 88 ? -24.076 19.428 19.618 1.00 83.00 88 GLY A N 1
ATOM 692 C CA . GLY A 1 88 ? -23.053 20.477 19.620 1.00 83.00 88 GLY A CA 1
ATOM 693 C C . GLY A 1 88 ? -22.275 20.611 18.305 1.00 83.00 88 GLY A C 1
ATOM 694 O O . GLY A 1 88 ? -21.215 21.235 18.286 1.00 83.00 88 GLY A O 1
ATOM 695 N N . TYR A 1 89 ? -22.788 20.058 17.203 1.00 86.44 89 TYR A N 1
ATOM 696 C CA . TYR A 1 89 ? -22.196 20.223 15.879 1.00 86.44 89 TYR A CA 1
ATOM 697 C C . TYR A 1 89 ? -22.573 21.567 15.261 1.00 86.44 89 TYR A C 1
ATOM 699 O O . TYR A 1 89 ? -23.710 22.032 15.352 1.00 86.44 89 TYR A O 1
ATOM 707 N N . GLN A 1 90 ? -21.635 22.152 14.525 1.00 87.81 90 GLN A N 1
ATOM 708 C CA . GLN A 1 90 ? -21.936 23.246 13.613 1.00 87.81 90 GLN A CA 1
ATOM 709 C C . GLN A 1 90 ? -22.464 22.683 12.291 1.00 87.81 90 GLN A C 1
ATOM 711 O O . GLN A 1 90 ? -21.806 21.854 11.672 1.00 87.81 90 GLN A O 1
ATOM 716 N N . LEU A 1 91 ? -23.626 23.130 11.820 1.00 88.50 91 LEU A N 1
ATOM 717 C CA . LEU A 1 91 ? -24.148 22.731 10.511 1.00 88.50 91 LEU A CA 1
ATOM 718 C C . LEU A 1 91 ? -23.765 23.782 9.459 1.00 88.50 91 LEU A C 1
ATOM 720 O O . LEU A 1 91 ? -24.099 24.956 9.619 1.00 88.50 91 LEU A O 1
ATOM 724 N N . LEU A 1 92 ? -23.067 23.380 8.392 1.00 90.31 92 LEU A N 1
ATOM 725 C CA . LEU A 1 92 ? -22.655 24.273 7.302 1.00 90.31 92 LEU A CA 1
ATOM 726 C C . LEU A 1 92 ? -23.032 23.714 5.927 1.00 90.31 92 LEU A C 1
ATOM 728 O O . LEU A 1 92 ? -22.854 22.535 5.640 1.00 90.31 92 LEU A O 1
ATOM 732 N N . ALA A 1 93 ? -23.487 24.593 5.039 1.00 86.38 93 ALA A N 1
ATOM 733 C CA . ALA A 1 93 ? -23.683 24.255 3.635 1.00 86.38 93 ALA A CA 1
ATOM 734 C C . ALA A 1 93 ? -22.334 24.148 2.910 1.00 86.38 93 ALA A C 1
ATOM 736 O O . ALA A 1 93 ? -21.431 24.957 3.145 1.00 86.38 93 ALA A O 1
ATOM 737 N N . ASP A 1 94 ? -22.216 23.203 1.980 1.00 82.25 94 ASP A N 1
ATOM 738 C CA . ASP A 1 94 ? -21.050 23.077 1.113 1.00 82.25 94 ASP A CA 1
ATOM 739 C C . ASP A 1 94 ? -20.867 24.349 0.265 1.00 82.25 94 ASP A C 1
ATOM 741 O O . ASP A 1 94 ? -21.733 24.739 -0.524 1.00 82.25 94 ASP A O 1
ATOM 745 N N . ARG A 1 95 ? -19.730 25.026 0.460 1.00 77.94 95 ARG A N 1
ATOM 746 C CA . ARG A 1 95 ? -19.364 26.272 -0.232 1.00 77.94 95 ARG A CA 1
ATOM 747 C C . ARG A 1 95 ? -18.429 26.048 -1.415 1.00 77.94 95 ARG A C 1
ATOM 749 O O . ARG A 1 95 ? -18.025 27.028 -2.040 1.00 77.94 95 ARG A O 1
ATOM 756 N N . ARG A 1 96 ? -18.073 24.799 -1.736 1.00 71.69 96 ARG A N 1
ATOM 757 C CA . ARG A 1 96 ? -17.268 24.495 -2.921 1.00 71.69 96 ARG A CA 1
ATOM 758 C C . ARG A 1 96 ? -18.045 24.950 -4.153 1.00 71.69 96 ARG A C 1
ATOM 760 O O . ARG A 1 96 ? -19.080 24.389 -4.504 1.00 71.69 96 ARG A O 1
ATOM 767 N N . GLN A 1 97 ? -17.565 26.009 -4.797 1.00 46.84 97 GLN A N 1
ATOM 768 C CA . GLN A 1 97 ? -17.975 26.302 -6.159 1.00 46.84 97 GLN A CA 1
ATOM 769 C C . GLN A 1 97 ? -17.476 25.129 -7.003 1.00 46.84 97 GLN A C 1
ATOM 771 O O . GLN A 1 97 ? -16.283 24.826 -6.993 1.00 46.84 97 GLN A O 1
ATOM 776 N N . PHE A 1 98 ? -18.380 24.449 -7.708 1.00 45.88 98 PHE A N 1
ATOM 777 C CA . PHE A 1 98 ? -17.977 23.716 -8.900 1.00 45.88 98 PHE A CA 1
ATOM 778 C C . PHE A 1 98 ? -17.494 24.771 -9.890 1.00 45.88 98 PHE A C 1
ATOM 780 O O . PHE A 1 98 ? -18.266 25.307 -10.681 1.00 45.88 98 PHE A O 1
ATOM 787 N N . ASP A 1 99 ? -16.225 25.136 -9.758 1.00 33.78 99 ASP A N 1
ATOM 788 C CA . ASP A 1 99 ? -15.528 25.939 -10.736 1.00 33.78 99 ASP A CA 1
ATOM 789 C C . ASP A 1 99 ? -15.305 25.035 -11.947 1.00 33.78 99 ASP A C 1
ATOM 791 O O . ASP A 1 99 ? -14.340 24.268 -12.043 1.00 33.78 99 ASP A O 1
ATOM 795 N N . VAL A 1 100 ? -16.282 25.064 -12.849 1.00 46.47 100 VAL A N 1
ATOM 796 C CA . VAL A 1 100 ? -16.149 24.580 -14.218 1.00 46.47 100 VAL A CA 1
ATOM 797 C C . VAL A 1 100 ? -15.189 25.535 -14.934 1.00 46.47 100 VAL A C 1
ATOM 799 O O . VAL A 1 100 ? -15.622 26.277 -15.798 1.00 46.47 100 VAL A O 1
ATOM 802 N N . ASP A 1 101 ? -13.912 25.569 -14.529 1.00 35.72 101 ASP A N 1
ATOM 803 C CA . ASP A 1 101 ? -12.803 26.163 -15.299 1.00 35.72 101 ASP A CA 1
ATOM 804 C C . ASP A 1 101 ? -11.385 25.982 -14.703 1.00 35.72 101 ASP A C 1
ATOM 806 O O . ASP A 1 101 ? -10.412 26.557 -15.201 1.00 35.72 101 ASP A O 1
ATOM 810 N N . VAL A 1 102 ? -11.167 25.080 -13.734 1.00 39.97 102 VAL A N 1
ATOM 811 C CA . VAL A 1 102 ? -9.798 24.825 -13.215 1.00 39.97 102 VAL A CA 1
ATOM 812 C C . VAL A 1 102 ? -8.881 24.128 -14.249 1.00 39.97 102 VAL A C 1
ATOM 814 O O . VAL A 1 102 ? -7.659 24.106 -14.104 1.00 39.97 102 VAL A O 1
ATOM 817 N N . ALA A 1 103 ? -9.429 23.638 -15.368 1.00 36.59 103 ALA A N 1
ATOM 818 C CA . ALA A 1 103 ? -8.654 23.043 -16.462 1.00 36.59 103 ALA A CA 1
ATOM 819 C C . ALA A 1 103 ? -8.070 24.062 -17.468 1.00 36.59 103 ALA A C 1
ATOM 821 O O . ALA A 1 103 ? -7.245 23.683 -18.303 1.00 36.59 103 ALA A O 1
ATOM 822 N N . ARG A 1 104 ? -8.447 25.352 -17.418 1.00 35.25 104 ARG A N 1
ATOM 823 C CA . ARG A 1 104 ? -8.056 26.336 -18.453 1.00 35.25 104 ARG A CA 1
ATOM 824 C C . ARG A 1 104 ? -7.133 27.468 -18.010 1.00 35.25 104 ARG A C 1
ATOM 826 O O . ARG A 1 104 ? -6.630 28.182 -18.876 1.00 35.25 104 ARG A O 1
ATOM 833 N N . GLN A 1 105 ? -6.805 27.594 -16.723 1.00 31.36 105 GLN A N 1
ATOM 834 C CA . GLN A 1 105 ? -6.046 28.755 -16.225 1.00 31.36 105 GLN A CA 1
ATOM 835 C C . GLN A 1 105 ? -4.619 28.488 -15.717 1.00 31.36 105 GLN A C 1
ATOM 837 O O . GLN A 1 105 ? -4.008 29.370 -15.120 1.00 31.36 105 GLN A O 1
ATOM 842 N N . ARG A 1 106 ? -4.022 27.328 -16.034 1.00 33.09 106 ARG A N 1
ATOM 843 C CA . ARG A 1 106 ? -2.570 27.094 -15.837 1.00 33.09 106 ARG A CA 1
ATOM 844 C C . ARG A 1 106 ? -1.777 26.702 -17.089 1.00 33.09 106 ARG A C 1
ATOM 846 O O . ARG A 1 106 ? -0.591 26.412 -16.987 1.00 33.09 106 ARG A O 1
ATOM 853 N N . ARG A 1 107 ? -2.373 26.765 -18.287 1.00 43.16 107 ARG A N 1
ATOM 854 C CA . ARG A 1 107 ? -1.653 26.587 -19.566 1.00 43.16 107 ARG A CA 1
ATOM 855 C C . ARG A 1 107 ? -1.734 27.827 -20.452 1.00 43.16 107 ARG A C 1
ATOM 857 O O . ARG A 1 107 ? -2.538 27.898 -21.372 1.00 43.16 107 ARG A O 1
ATOM 864 N N . ARG A 1 108 ? -0.841 28.782 -20.200 1.00 35.66 108 ARG A N 1
ATOM 865 C CA . ARG A 1 108 ? -0.348 29.797 -21.150 1.00 35.66 108 ARG A CA 1
ATOM 866 C C . ARG A 1 108 ? 1.039 30.190 -20.643 1.00 35.66 108 ARG A C 1
ATOM 868 O O . ARG A 1 108 ? 1.144 30.610 -19.505 1.00 35.66 108 ARG A O 1
ATOM 875 N N . ARG A 1 109 ? 2.141 30.077 -21.368 1.00 37.09 109 ARG A N 1
ATOM 876 C CA . ARG A 1 109 ? 2.474 29.798 -22.771 1.00 37.09 109 ARG A CA 1
ATOM 877 C C . ARG A 1 109 ? 3.898 29.249 -22.712 1.00 37.09 109 ARG A C 1
ATOM 879 O O . ARG A 1 109 ? 4.645 29.838 -21.959 1.00 37.09 109 ARG A O 1
ATOM 886 N N . TRP A 1 110 ? 4.247 28.207 -23.458 1.00 30.03 110 TRP A N 1
ATOM 887 C CA . TRP A 1 110 ? 5.544 28.020 -24.134 1.00 30.03 110 TRP A CA 1
ATOM 888 C C . TRP A 1 110 ? 5.468 26.677 -24.856 1.00 30.03 110 TRP A C 1
ATOM 890 O O . TRP A 1 110 ? 5.570 25.618 -24.255 1.00 30.03 110 TRP A O 1
ATOM 900 N N . LEU A 1 111 ? 5.194 26.753 -26.147 1.00 41.62 111 LEU A N 1
ATOM 901 C CA . LEU A 1 111 ? 5.733 25.910 -27.210 1.00 41.62 111 LEU A CA 1
ATOM 902 C C . LEU A 1 111 ? 5.523 26.770 -28.472 1.00 41.62 111 LEU A C 1
ATOM 904 O O . LEU A 1 111 ? 4.495 27.455 -28.543 1.00 41.62 111 LEU A O 1
ATOM 908 N N . PRO A 1 112 ? 6.454 26.793 -29.441 1.00 45.06 112 PRO A N 1
ATOM 909 C CA . PRO A 1 112 ? 6.950 25.542 -30.006 1.00 45.06 112 PRO A CA 1
ATOM 910 C C . PRO A 1 112 ? 8.428 25.551 -30.472 1.00 45.06 112 PRO A C 1
ATOM 912 O O . PRO A 1 112 ? 9.098 26.577 -30.470 1.00 45.06 112 PRO A O 1
ATOM 915 N N . ILE A 1 113 ? 8.856 24.384 -30.976 1.00 40.53 113 ILE A N 1
ATOM 916 C CA . ILE A 1 113 ? 9.993 24.141 -31.890 1.00 40.53 113 ILE A CA 1
ATOM 917 C C . ILE A 1 113 ? 11.363 23.911 -31.222 1.00 40.53 113 ILE A C 1
ATOM 919 O O . ILE A 1 113 ? 12.121 24.843 -30.989 1.00 40.53 113 ILE A O 1
ATOM 923 N N . LEU A 1 114 ? 11.692 22.633 -30.987 1.00 37.81 114 LEU A N 1
ATOM 924 C CA . LEU A 1 114 ? 12.882 21.923 -31.503 1.00 37.81 114 LEU A CA 1
ATOM 925 C C . LEU A 1 114 ? 13.019 20.578 -30.772 1.00 37.81 114 LEU A C 1
ATOM 927 O O . LEU A 1 114 ? 13.327 20.556 -29.588 1.00 37.81 114 LEU A O 1
ATOM 931 N N . THR A 1 115 ? 12.780 19.469 -31.476 1.00 36.44 115 THR A N 1
ATOM 932 C CA . THR A 1 115 ? 13.505 18.178 -31.354 1.00 36.44 115 THR A CA 1
ATOM 933 C C . THR A 1 115 ? 12.888 17.174 -32.330 1.00 36.44 115 THR A C 1
ATOM 935 O O . THR A 1 115 ? 12.383 16.114 -31.983 1.00 36.44 115 THR A O 1
ATOM 938 N N . LEU A 1 116 ? 12.947 17.534 -33.610 1.00 36.03 116 LEU A N 1
ATOM 939 C CA . LEU A 1 116 ? 12.834 16.593 -34.719 1.00 36.03 116 LEU A CA 1
ATOM 940 C C . LEU A 1 116 ? 14.269 16.316 -35.193 1.00 36.03 116 LEU A C 1
ATOM 942 O O . LEU A 1 116 ? 14.668 16.772 -36.256 1.00 36.03 116 LEU A O 1
ATOM 946 N N . SER A 1 117 ? 15.090 15.699 -34.330 1.00 35.03 117 SER A N 1
ATOM 947 C CA . SER A 1 117 ? 16.498 15.364 -34.639 1.00 35.03 117 SER A CA 1
ATOM 948 C C . SER A 1 117 ? 17.197 14.416 -33.642 1.00 35.03 117 SER A C 1
ATOM 950 O O . SER A 1 117 ? 18.419 14.423 -33.554 1.00 35.03 117 SER A O 1
ATOM 952 N N . VAL A 1 118 ? 16.468 13.546 -32.927 1.00 39.25 118 VAL A N 1
ATOM 953 C CA . VAL A 1 118 ? 17.097 12.429 -32.170 1.00 39.25 118 VAL A CA 1
ATOM 954 C C . VAL A 1 118 ? 16.666 11.044 -32.686 1.00 39.25 118 VAL A C 1
ATOM 956 O O . VAL A 1 118 ? 17.305 10.041 -32.396 1.00 39.25 118 VAL A O 1
ATOM 959 N N . GLY A 1 119 ? 15.668 10.968 -33.573 1.00 35.28 119 GLY A N 1
ATOM 960 C CA . GLY A 1 119 ? 15.155 9.699 -34.114 1.00 35.28 119 GLY A CA 1
ATOM 961 C C . GLY A 1 119 ? 15.971 9.033 -35.233 1.00 35.28 119 GLY A C 1
ATOM 962 O O . GLY A 1 119 ? 15.487 8.065 -35.805 1.00 35.28 119 GLY A O 1
ATOM 963 N N . LEU A 1 120 ? 17.167 9.522 -35.586 1.00 36.06 120 LEU A N 1
ATOM 964 C CA . LEU A 1 120 ? 17.962 8.967 -36.701 1.00 36.06 120 LEU A CA 1
ATOM 965 C C . LEU A 1 120 ? 19.363 8.461 -36.318 1.00 36.06 120 LEU A C 1
ATOM 967 O O . LEU A 1 120 ? 20.076 7.976 -37.191 1.00 36.06 120 LEU A O 1
ATOM 971 N N . SER A 1 121 ? 19.737 8.479 -35.033 1.00 36.69 121 SER A N 1
ATOM 972 C CA . SER A 1 121 ? 21.043 7.955 -34.582 1.00 36.69 121 SER A CA 1
ATOM 973 C C . SER A 1 121 ? 20.970 6.631 -33.811 1.00 36.69 121 SER A C 1
ATOM 975 O O . SER A 1 121 ? 22.009 6.039 -33.541 1.00 36.69 121 SER A O 1
ATOM 977 N N . SER A 1 122 ? 19.773 6.121 -33.502 1.00 38.25 122 SER A N 1
ATOM 978 C CA . SER A 1 122 ? 19.598 4.826 -32.814 1.00 38.25 122 SER A CA 1
ATOM 979 C C . SER A 1 122 ? 19.274 3.661 -33.757 1.00 38.25 122 SER A C 1
ATOM 981 O O . SER A 1 122 ? 19.220 2.521 -33.316 1.00 38.25 122 SER A O 1
ATOM 983 N N . ALA A 1 123 ? 19.092 3.916 -35.057 1.00 36.22 123 ALA A N 1
ATOM 984 C CA . ALA A 1 123 ? 18.776 2.879 -36.047 1.00 36.22 123 ALA A CA 1
ATOM 985 C C . ALA A 1 123 ? 20.017 2.217 -36.687 1.00 36.22 123 ALA A C 1
ATOM 987 O O . ALA A 1 123 ? 19.864 1.334 -37.523 1.00 36.22 123 ALA A O 1
ATOM 988 N N . ALA A 1 124 ? 21.238 2.629 -36.320 1.00 38.69 124 ALA A N 1
ATOM 989 C CA . ALA A 1 124 ? 22.474 2.127 -36.934 1.00 38.69 124 ALA A CA 1
ATOM 990 C C . ALA A 1 124 ? 23.328 1.220 -36.025 1.00 38.69 124 ALA A C 1
ATOM 992 O O . ALA A 1 124 ? 24.344 0.705 -36.479 1.00 38.69 124 ALA A O 1
ATOM 993 N N . LEU A 1 125 ? 22.929 0.992 -34.769 1.00 39.00 125 LEU A N 1
ATOM 994 C CA . LEU A 1 125 ? 23.610 0.075 -33.846 1.00 39.00 125 LEU A CA 1
ATOM 995 C C . LEU A 1 125 ? 22.582 -0.664 -32.980 1.00 39.00 125 LEU A C 1
ATOM 997 O O . LEU A 1 125 ? 22.442 -0.397 -31.793 1.00 39.00 125 LEU A O 1
ATOM 1001 N N . ALA A 1 126 ? 21.836 -1.571 -33.600 1.00 33.16 126 ALA A N 1
ATOM 1002 C CA . ALA A 1 126 ? 21.096 -2.622 -32.905 1.00 33.16 126 ALA A CA 1
ATOM 1003 C C . ALA A 1 126 ? 20.883 -3.788 -33.878 1.00 33.16 126 ALA A C 1
ATOM 1005 O O . ALA A 1 126 ? 19.764 -4.093 -34.280 1.00 33.16 126 ALA A O 1
ATOM 1006 N N . ASP A 1 127 ? 21.988 -4.398 -34.306 1.00 35.75 127 ASP A N 1
ATOM 1007 C CA . ASP A 1 127 ? 21.958 -5.797 -34.713 1.00 35.75 127 ASP A CA 1
ATOM 1008 C C . ASP A 1 127 ? 22.392 -6.617 -33.491 1.00 35.75 127 ASP A C 1
ATOM 1010 O O . ASP A 1 127 ? 23.422 -6.324 -32.883 1.00 35.75 127 ASP A O 1
ATOM 1014 N N . GLN A 1 128 ? 21.575 -7.618 -33.154 1.00 37.34 128 GLN A N 1
ATOM 1015 C CA . GLN A 1 128 ? 21.733 -8.618 -32.088 1.00 37.34 128 GLN A CA 1
ATOM 1016 C C . GLN A 1 128 ? 21.421 -8.186 -30.642 1.00 37.34 128 GLN A C 1
ATOM 1018 O O . GLN A 1 128 ? 22.310 -7.860 -29.861 1.00 37.34 128 GLN A O 1
ATOM 1023 N N . THR A 1 129 ? 20.146 -8.273 -30.244 1.00 34.72 129 THR A N 1
ATOM 1024 C CA . THR A 1 129 ? 19.633 -9.130 -29.141 1.00 34.72 129 THR A CA 1
ATOM 1025 C C . THR A 1 129 ? 18.135 -8.879 -28.915 1.00 34.72 129 THR A C 1
ATOM 1027 O O . THR A 1 129 ? 17.608 -7.807 -29.194 1.00 34.72 129 THR A O 1
ATOM 1030 N N . GLU A 1 130 ? 17.422 -9.924 -28.508 1.00 33.47 130 GLU A N 1
ATOM 1031 C CA . GLU A 1 130 ? 15.962 -10.027 -28.488 1.00 33.47 130 GLU A CA 1
ATOM 1032 C C . GLU A 1 130 ? 15.263 -9.128 -27.438 1.00 33.47 130 GLU A C 1
ATOM 1034 O O . GLU A 1 130 ? 15.708 -9.004 -26.305 1.00 33.47 130 GLU A O 1
ATOM 1039 N N . HIS A 1 131 ? 14.107 -8.576 -27.840 1.00 33.09 131 HIS A N 1
ATOM 1040 C CA . HIS A 1 131 ? 12.991 -8.044 -27.030 1.00 33.09 131 HIS A CA 1
ATOM 1041 C C . HIS A 1 131 ? 13.285 -6.951 -25.973 1.00 33.09 131 HIS A C 1
ATOM 1043 O O . HIS A 1 131 ? 13.240 -7.184 -24.768 1.00 33.09 131 HIS A O 1
ATOM 1049 N N . ASN A 1 132 ? 13.398 -5.696 -26.427 1.00 35.22 132 ASN A N 1
ATOM 1050 C CA . ASN A 1 132 ? 13.185 -4.523 -25.570 1.00 35.22 132 ASN A CA 1
ATOM 1051 C C . ASN A 1 132 ? 11.685 -4.359 -25.261 1.00 35.22 132 ASN A C 1
ATOM 1053 O O . ASN A 1 132 ? 10.908 -3.924 -26.111 1.00 35.22 132 ASN A O 1
ATOM 1057 N N . MET A 1 133 ? 11.277 -4.727 -24.047 1.00 46.03 133 MET A N 1
ATOM 1058 C CA . MET A 1 133 ? 10.031 -4.260 -23.440 1.00 46.03 133 MET A CA 1
ATOM 1059 C C . MET A 1 133 ? 10.367 -3.148 -22.447 1.00 46.03 133 MET A C 1
ATOM 1061 O O . MET A 1 133 ? 11.224 -3.347 -21.590 1.00 46.03 133 MET A O 1
ATOM 1065 N N . ASP A 1 134 ? 9.685 -2.008 -22.556 1.00 60.31 134 ASP A N 1
ATOM 1066 C CA . ASP A 1 134 ? 9.889 -0.867 -21.664 1.00 60.31 134 ASP A CA 1
ATOM 1067 C C . ASP A 1 134 ? 9.389 -1.213 -20.244 1.00 60.31 134 ASP A C 1
ATOM 1069 O O . ASP A 1 134 ? 8.222 -1.567 -20.033 1.00 60.31 134 ASP A O 1
ATOM 1073 N N . GLU A 1 135 ? 10.301 -1.172 -19.271 1.00 58.00 135 GLU A N 1
ATOM 1074 C CA . GLU A 1 135 ? 10.045 -1.394 -17.845 1.00 58.00 135 GLU A CA 1
ATOM 1075 C C . GLU A 1 135 ? 10.108 -0.046 -17.120 1.00 58.00 135 GLU A C 1
ATOM 1077 O O . GLU A 1 135 ? 11.070 0.709 -17.274 1.00 58.00 135 GLU A O 1
ATOM 1082 N N . HIS A 1 136 ? 9.065 0.279 -16.354 1.00 72.88 136 HIS A N 1
ATOM 1083 C CA . HIS A 1 136 ? 8.935 1.565 -15.666 1.00 72.88 136 HIS A CA 1
ATOM 1084 C C . HIS A 1 136 ? 8.880 1.353 -14.157 1.00 72.88 136 HIS A C 1
ATOM 1086 O O . HIS A 1 136 ? 8.014 0.621 -13.688 1.00 72.88 136 HIS A O 1
ATOM 1092 N N . THR A 1 137 ? 9.762 2.011 -13.403 1.00 71.06 137 THR A N 1
ATOM 1093 C CA . THR A 1 137 ? 9.850 1.876 -11.941 1.00 71.06 137 THR A CA 1
ATOM 1094 C C . THR A 1 137 ? 9.235 3.082 -11.238 1.00 71.06 137 THR A C 1
ATOM 1096 O O . THR A 1 137 ? 9.626 4.221 -11.488 1.00 71.06 137 THR A O 1
ATOM 1099 N N . LEU A 1 138 ? 8.312 2.822 -10.316 1.00 70.44 138 LEU A N 1
ATOM 1100 C CA . LEU A 1 138 ? 7.782 3.770 -9.343 1.00 70.44 138 LEU A CA 1
ATOM 1101 C C . LEU A 1 138 ? 8.385 3.389 -7.990 1.00 70.44 138 LEU A C 1
ATOM 1103 O O . LEU A 1 138 ? 8.063 2.333 -7.452 1.00 70.44 138 LEU A O 1
ATOM 1107 N N . ALA A 1 139 ? 9.331 4.184 -7.494 1.00 55.72 139 ALA A N 1
ATOM 1108 C CA . ALA A 1 139 ? 10.053 3.895 -6.256 1.00 55.72 139 ALA A CA 1
ATOM 1109 C C . ALA A 1 139 ? 9.663 4.877 -5.153 1.00 55.72 139 ALA A C 1
ATOM 1111 O O . ALA A 1 139 ? 9.495 6.071 -5.409 1.00 55.72 139 ALA A O 1
ATOM 1112 N N . LEU A 1 140 ? 9.578 4.364 -3.924 1.00 47.19 140 LEU A N 1
ATOM 1113 C CA . LEU A 1 140 ? 9.138 5.119 -2.755 1.00 47.19 140 LEU A CA 1
ATOM 1114 C C . LEU A 1 140 ? 10.118 6.221 -2.314 1.00 47.19 140 LEU A C 1
ATOM 1116 O O . LEU A 1 140 ? 9.686 7.215 -1.738 1.00 47.19 140 LEU A O 1
ATOM 1120 N N . PHE A 1 141 ? 11.426 6.106 -2.589 1.00 51.59 141 PHE A N 1
ATOM 1121 C CA . PHE A 1 141 ? 12.425 7.039 -2.050 1.00 51.59 141 PHE A CA 1
ATOM 1122 C C . PHE A 1 141 ? 13.627 7.274 -2.977 1.00 51.59 141 PHE A C 1
ATOM 1124 O O . PHE A 1 141 ? 14.354 6.334 -3.279 1.00 51.59 141 PHE A O 1
ATOM 1131 N N . ASP A 1 142 ? 13.890 8.539 -3.335 1.00 31.23 142 ASP A N 1
ATOM 1132 C CA . ASP A 1 142 ? 15.160 8.982 -3.933 1.00 31.23 142 ASP A CA 1
ATOM 1133 C C . ASP A 1 142 ? 15.454 10.458 -3.549 1.00 31.23 142 ASP A C 1
ATOM 1135 O O . ASP A 1 142 ? 14.804 11.373 -4.056 1.00 31.23 142 ASP A O 1
ATOM 1139 N N . ALA A 1 143 ? 16.373 10.666 -2.583 1.00 26.95 143 ALA A N 1
ATOM 1140 C CA . ALA A 1 143 ? 17.203 11.865 -2.277 1.00 26.95 143 ALA A CA 1
ATOM 1141 C C . ALA A 1 143 ? 17.365 12.164 -0.755 1.00 26.95 143 ALA A C 1
ATOM 1143 O O . ALA A 1 143 ? 16.368 12.207 -0.029 1.00 26.95 143 ALA A O 1
ATOM 1144 N N . PRO A 1 144 ? 18.589 12.465 -0.249 1.00 27.97 144 PRO A N 1
ATOM 1145 C CA . PRO A 1 144 ? 18.840 12.764 1.165 1.00 27.97 144 PRO A CA 1
ATOM 1146 C C . PRO A 1 144 ? 19.038 14.268 1.419 1.00 27.97 144 PRO A C 1
ATOM 1148 O O . PRO A 1 144 ? 19.940 14.860 0.835 1.00 27.97 144 PRO A O 1
ATOM 1151 N N . ILE A 1 145 ? 18.295 14.890 2.346 1.00 31.83 145 ILE A N 1
ATOM 1152 C CA . ILE A 1 145 ? 18.714 16.171 2.953 1.00 31.83 145 ILE A CA 1
ATOM 1153 C C . ILE A 1 145 ? 18.338 16.229 4.441 1.00 31.83 145 ILE A C 1
ATOM 1155 O O . ILE A 1 145 ? 17.177 16.099 4.827 1.00 31.83 145 ILE A O 1
ATOM 1159 N N . SER A 1 146 ? 19.366 16.465 5.254 1.00 30.03 146 SER A N 1
ATOM 1160 C CA . SER A 1 146 ? 19.352 16.734 6.690 1.00 30.03 146 SER A CA 1
ATOM 1161 C C . SER A 1 146 ? 18.921 18.173 6.989 1.00 30.03 146 SER A C 1
ATOM 1163 O O . SER A 1 146 ? 19.505 19.099 6.433 1.00 30.03 146 SER A O 1
ATOM 1165 N N . ALA A 1 147 ? 17.985 18.382 7.919 1.00 27.83 147 ALA A N 1
ATOM 1166 C CA . ALA A 1 147 ? 17.877 19.636 8.672 1.00 27.83 147 ALA A CA 1
ATOM 1167 C C . ALA A 1 147 ? 17.051 19.442 9.956 1.00 27.83 147 ALA A C 1
ATOM 1169 O O . ALA A 1 147 ? 15.865 19.122 9.916 1.00 27.83 147 ALA A O 1
ATOM 1170 N N . SER A 1 148 ? 17.717 19.640 11.088 1.00 24.70 148 SER A N 1
ATOM 1171 C CA . SER A 1 148 ? 17.195 19.761 12.450 1.00 24.70 148 SER A CA 1
ATOM 1172 C C . SER A 1 148 ? 16.612 21.155 12.694 1.00 24.70 148 SER A C 1
ATOM 1174 O O . SER A 1 148 ? 17.288 22.128 12.364 1.00 24.70 148 SER A O 1
ATOM 1176 N N . ILE A 1 149 ? 15.428 21.268 13.314 1.00 29.25 149 ILE A N 1
ATOM 1177 C CA . ILE A 1 149 ? 14.932 22.523 13.915 1.00 29.25 149 ILE A CA 1
ATOM 1178 C C . ILE A 1 149 ? 14.191 22.234 15.231 1.00 29.25 149 ILE A C 1
ATOM 1180 O O . ILE A 1 149 ? 13.519 21.214 15.374 1.00 29.25 149 ILE A O 1
ATOM 1184 N N . GLU A 1 150 ? 14.392 23.177 16.148 1.00 26.69 150 GLU A N 1
ATOM 1185 C CA . GLU A 1 150 ? 14.018 23.314 17.554 1.00 26.69 150 GLU A CA 1
ATOM 1186 C C . GLU A 1 150 ? 12.513 23.250 17.882 1.00 26.69 150 GLU A C 1
ATOM 1188 O O . GLU A 1 150 ? 11.638 23.577 17.077 1.00 26.69 150 GLU A O 1
ATOM 1193 N N . GLU A 1 151 ? 12.261 22.825 19.123 1.00 28.36 151 GLU A N 1
ATOM 1194 C CA . GLU A 1 151 ? 10.975 22.554 19.765 1.00 28.36 151 GLU A CA 1
ATOM 1195 C C . GLU A 1 151 ? 10.211 23.808 20.214 1.00 28.36 151 GLU A C 1
ATOM 1197 O O . GLU A 1 151 ? 10.779 24.802 20.660 1.00 28.36 151 GLU A O 1
ATOM 1202 N N . SER A 1 152 ? 8.883 23.693 20.241 1.00 25.94 152 SER A N 1
ATOM 1203 C CA . SER A 1 152 ? 8.063 24.308 21.291 1.00 25.94 152 SER A CA 1
ATOM 1204 C C . SER A 1 152 ? 6.802 23.468 21.518 1.00 25.94 152 SER A C 1
ATOM 1206 O O . SER A 1 152 ? 6.146 23.022 20.574 1.00 25.94 152 SER A O 1
ATOM 1208 N N . SER A 1 153 ? 6.556 23.195 22.797 1.00 28.31 153 SER A N 1
ATOM 1209 C CA . SER A 1 153 ? 5.580 22.262 23.364 1.00 28.31 153 SER A CA 1
ATOM 1210 C C . SER A 1 153 ? 4.221 22.929 23.576 1.00 28.31 153 SER A C 1
ATOM 1212 O O . SER A 1 153 ? 4.192 24.104 23.928 1.00 28.31 153 SER A O 1
ATOM 1214 N N . ASP A 1 154 ? 3.125 22.180 23.421 1.00 25.52 154 ASP A N 1
ATOM 1215 C CA . ASP A 1 154 ? 2.010 22.255 24.373 1.00 25.52 154 ASP A CA 1
ATOM 1216 C C . ASP A 1 154 ? 1.074 21.037 24.270 1.00 25.52 154 ASP A C 1
ATOM 1218 O O . ASP A 1 154 ? 0.831 20.479 23.198 1.00 25.52 154 ASP A O 1
ATOM 1222 N N . VAL A 1 155 ? 0.626 20.608 25.448 1.00 28.69 155 VAL A N 1
ATOM 1223 C CA . VAL A 1 155 ? 0.011 19.323 25.823 1.00 28.69 155 VAL A CA 1
ATOM 1224 C C . VAL A 1 155 ? -1.517 19.401 25.726 1.00 28.69 155 VAL A C 1
ATOM 1226 O O . VAL A 1 155 ? -2.048 20.491 25.887 1.00 28.69 155 VAL A O 1
ATOM 1229 N N . LEU A 1 156 ? -2.221 18.272 25.523 1.00 28.62 156 LEU A N 1
ATOM 1230 C CA . LEU A 1 156 ? -3.441 17.881 26.268 1.00 28.62 156 LEU A CA 1
ATOM 1231 C C . LEU A 1 156 ? -3.917 16.461 25.877 1.00 28.62 156 LEU A C 1
ATOM 1233 O O . LEU A 1 156 ? -4.080 16.141 24.701 1.00 28.62 156 LEU A O 1
ATOM 1237 N N . ALA A 1 157 ? -4.123 15.629 26.901 1.00 28.50 157 ALA A N 1
ATOM 1238 C CA . ALA A 1 157 ? -4.688 14.278 26.872 1.00 28.50 157 ALA A CA 1
ATOM 1239 C C . ALA A 1 157 ? -6.219 14.323 27.094 1.00 28.50 157 ALA A C 1
ATOM 1241 O O . ALA A 1 157 ? -6.710 15.296 27.663 1.00 28.50 157 ALA A O 1
ATOM 1242 N N . ASP A 1 158 ? -6.976 13.287 26.706 1.00 28.64 158 ASP A N 1
ATOM 1243 C CA . ASP A 1 158 ? -7.348 12.196 27.632 1.00 28.64 158 ASP A CA 1
ATOM 1244 C C . ASP A 1 158 ? -8.500 11.285 27.128 1.00 28.64 158 ASP A C 1
ATOM 1246 O O . ASP A 1 158 ? -9.450 11.726 26.483 1.00 28.64 158 ASP A O 1
ATOM 1250 N N . THR A 1 159 ? -8.436 10.025 27.580 1.00 29.67 159 THR A N 1
ATOM 1251 C CA . THR A 1 159 ? -9.496 9.012 27.811 1.00 29.67 159 THR A CA 1
ATOM 1252 C C . THR A 1 159 ? -10.331 8.411 26.667 1.00 29.67 159 THR A C 1
ATOM 1254 O O . THR A 1 159 ? -11.205 9.050 26.087 1.00 29.67 159 THR A O 1
ATOM 1257 N N . ALA A 1 160 ? -10.208 7.085 26.495 1.00 27.30 160 ALA A N 1
ATOM 1258 C CA . ALA A 1 160 ? -11.206 6.232 25.842 1.00 27.30 160 ALA A CA 1
ATOM 1259 C C . ALA A 1 160 ? -11.574 5.021 26.726 1.00 27.30 160 ALA A C 1
ATOM 1261 O O . ALA A 1 160 ? -10.714 4.355 27.298 1.00 27.30 160 ALA A O 1
ATOM 1262 N N . PHE A 1 161 ? -12.883 4.785 26.833 1.00 28.36 161 PHE A N 1
ATOM 1263 C CA . PHE A 1 161 ? -13.571 3.749 27.610 1.00 28.36 161 PHE A CA 1
ATOM 1264 C C . PHE A 1 161 ? -13.647 2.430 26.815 1.00 28.36 161 PHE A C 1
ATOM 1266 O O . PHE A 1 161 ? -14.042 2.450 25.649 1.00 28.36 161 PHE A O 1
ATOM 1273 N N . SER A 1 162 ? -13.347 1.290 27.447 1.00 29.30 162 SER A N 1
ATOM 1274 C CA . SER A 1 162 ? -13.446 -0.047 26.833 1.00 29.30 162 SER A CA 1
ATOM 1275 C C . SER A 1 162 ? -14.811 -0.701 27.067 1.00 29.30 162 SER A C 1
ATOM 1277 O O . SER A 1 162 ? -15.328 -0.702 28.184 1.00 29.30 162 SER A O 1
ATOM 1279 N N . PHE A 1 163 ? -15.365 -1.308 26.017 1.00 32.56 163 PHE A N 1
ATOM 1280 C CA . PHE A 1 163 ? -16.524 -2.203 26.064 1.00 32.56 163 PHE A CA 1
ATOM 1281 C C . PHE A 1 163 ? -16.146 -3.469 25.281 1.00 32.56 163 PHE A C 1
ATOM 1283 O O . PHE A 1 163 ? -15.848 -3.368 24.092 1.00 32.56 163 PHE A O 1
ATOM 1290 N N . GLU A 1 164 ? -16.101 -4.634 25.931 1.00 33.03 164 GLU A N 1
ATOM 1291 C CA . GLU A 1 164 ? -15.690 -5.900 25.302 1.00 33.03 164 GLU A CA 1
ATOM 1292 C C . GLU A 1 164 ? -16.890 -6.624 24.660 1.00 33.03 164 GLU A C 1
ATOM 1294 O O . GLU A 1 164 ? -17.854 -6.941 25.363 1.00 33.03 164 GLU A O 1
ATOM 1299 N N . PRO A 1 165 ? -16.879 -6.885 23.338 1.00 41.38 165 PRO A N 1
ATOM 1300 C CA . PRO A 1 165 ? -17.828 -7.781 22.685 1.00 41.38 165 PRO A CA 1
ATOM 1301 C C . PRO A 1 165 ? -17.318 -9.234 22.683 1.00 41.38 165 PRO A C 1
ATOM 1303 O O . PRO A 1 165 ? -16.125 -9.484 22.792 1.00 41.38 165 PRO A O 1
ATOM 1306 N N . ASP A 1 166 ? -18.239 -10.186 22.529 1.00 40.69 166 ASP A N 1
ATOM 1307 C CA . ASP A 1 166 ? -17.995 -11.636 22.524 1.00 40.69 166 ASP A CA 1
ATOM 1308 C C . ASP A 1 166 ? -17.028 -12.071 21.392 1.00 40.69 166 ASP A C 1
ATOM 1310 O O . ASP A 1 166 ? -17.325 -11.926 20.204 1.00 40.69 166 ASP A O 1
ATOM 1314 N N . ILE A 1 167 ? -15.842 -12.555 21.781 1.00 53.47 167 ILE A N 1
ATOM 1315 C CA . ILE A 1 167 ? -14.600 -12.596 20.978 1.00 53.47 167 ILE A CA 1
ATOM 1316 C C . ILE A 1 167 ? -14.515 -13.835 20.056 1.00 53.47 167 ILE A C 1
ATOM 1318 O O . ILE A 1 167 ? -13.877 -13.815 19.006 1.00 53.47 167 ILE A O 1
ATOM 1322 N N . THR A 1 168 ? -15.220 -14.919 20.384 1.00 51.53 168 THR A N 1
ATOM 1323 C CA . THR A 1 168 ? -14.925 -16.259 19.831 1.00 51.53 168 THR A CA 1
ATOM 1324 C C . THR A 1 168 ? -15.379 -16.496 18.382 1.00 51.53 168 THR A C 1
ATOM 1326 O O . THR A 1 168 ? -14.732 -17.237 17.643 1.00 51.53 168 THR A O 1
ATOM 1329 N N . LEU A 1 169 ? -16.473 -15.870 17.933 1.00 53.03 169 LEU A N 1
ATOM 1330 C CA . LEU A 1 169 ? -16.976 -16.009 16.553 1.00 53.03 169 LEU A CA 1
ATOM 1331 C C . LEU A 1 169 ? -16.205 -15.136 15.554 1.00 53.03 169 LEU A C 1
ATOM 1333 O O . LEU A 1 169 ? -16.047 -15.518 14.391 1.00 53.03 169 LEU A O 1
ATOM 1337 N N . ILE A 1 170 ? -15.709 -13.989 16.017 1.00 59.31 170 ILE A N 1
ATOM 1338 C CA . ILE A 1 170 ? -14.975 -13.012 15.207 1.00 59.31 170 ILE A CA 1
ATOM 1339 C C . ILE A 1 170 ? -13.600 -13.579 14.831 1.00 59.31 170 ILE A C 1
ATOM 1341 O O . ILE A 1 170 ? -13.207 -13.498 13.666 1.00 59.31 170 ILE A O 1
ATOM 1345 N N . ASP A 1 171 ? -12.932 -14.255 15.767 1.00 63.72 171 ASP A N 1
ATOM 1346 C CA . ASP A 1 171 ? -11.604 -14.836 15.546 1.00 63.72 171 ASP A CA 1
ATOM 1347 C C . ASP A 1 171 ? -11.586 -15.887 14.426 1.00 63.72 171 ASP A C 1
ATOM 1349 O O . ASP A 1 171 ? -10.655 -15.924 13.622 1.00 63.72 171 ASP A O 1
ATOM 1353 N N . SER A 1 172 ? -12.640 -16.704 14.303 1.00 70.38 172 SER A N 1
ATOM 1354 C CA . SER A 1 172 ? -12.711 -17.727 13.248 1.00 70.38 172 SER A CA 1
ATOM 1355 C C . SER A 1 172 ? -12.852 -17.131 11.841 1.00 70.38 172 SER A C 1
ATOM 1357 O O . SER A 1 172 ? -12.237 -17.618 10.890 1.00 70.38 172 SER A O 1
ATOM 1359 N N . ALA A 1 173 ? -13.625 -16.048 11.707 1.00 76.19 173 ALA A N 1
ATOM 1360 C CA . ALA A 1 173 ? -13.850 -15.377 10.432 1.00 76.19 173 ALA A CA 1
ATOM 1361 C C . ALA A 1 173 ? -12.605 -14.600 9.985 1.00 76.19 173 ALA A C 1
ATOM 1363 O O . ALA A 1 173 ? -12.229 -14.668 8.813 1.00 76.19 173 ALA A O 1
ATOM 1364 N N . VAL A 1 174 ? -11.935 -13.918 10.922 1.00 79.44 174 VAL A N 1
ATOM 1365 C CA . VAL A 1 174 ? -10.665 -13.223 10.666 1.00 79.44 174 VAL A CA 1
ATOM 1366 C C . VAL A 1 174 ? -9.579 -14.228 10.282 1.00 79.44 174 VAL A C 1
ATOM 1368 O O . VAL A 1 174 ? -8.890 -14.016 9.289 1.00 79.44 174 VAL A O 1
ATOM 1371 N N . ALA A 1 175 ? -9.478 -15.367 10.974 1.00 82.00 175 ALA A N 1
ATOM 1372 C CA . ALA A 1 175 ? -8.523 -16.420 10.623 1.00 82.00 175 ALA A CA 1
ATOM 1373 C C . ALA A 1 175 ? -8.760 -16.982 9.209 1.00 82.00 175 ALA A C 1
ATOM 1375 O O . ALA A 1 175 ? -7.817 -17.152 8.435 1.00 82.00 175 ALA A O 1
ATOM 1376 N N . GLN A 1 176 ? -10.022 -17.221 8.832 1.00 88.62 176 GLN A N 1
ATOM 1377 C CA . GLN A 1 176 ? -10.358 -17.682 7.484 1.00 88.62 176 GLN A CA 1
ATOM 1378 C C . GLN A 1 176 ? -10.000 -16.639 6.415 1.00 88.62 176 GLN A C 1
ATOM 1380 O O . GLN A 1 176 ? -9.445 -16.989 5.372 1.00 88.62 176 GLN A O 1
ATOM 1385 N N . GLN A 1 177 ? -10.297 -15.361 6.665 1.00 91.06 177 GLN A N 1
ATOM 1386 C CA . GLN A 1 177 ? -9.922 -14.270 5.764 1.00 91.06 177 GLN A CA 1
ATOM 1387 C C . GLN A 1 177 ? -8.400 -14.138 5.653 1.00 91.06 177 GLN A C 1
ATOM 1389 O O . GLN A 1 177 ? -7.890 -14.014 4.542 1.00 91.06 177 GLN A O 1
ATOM 1394 N N . GLY A 1 178 ? -7.677 -14.248 6.770 1.00 93.62 178 GLY A N 1
ATOM 1395 C CA . GLY A 1 178 ? -6.216 -14.268 6.809 1.00 93.62 178 GLY A CA 1
ATOM 1396 C C . GLY A 1 178 ? -5.634 -15.345 5.903 1.00 93.62 178 GLY A C 1
ATOM 1397 O O . GLY A 1 178 ? -4.744 -15.053 5.109 1.00 93.62 178 GLY A O 1
ATOM 1398 N N . GLN A 1 179 ? -6.195 -16.557 5.920 1.00 95.94 179 GLN A N 1
ATOM 1399 C CA . GLN A 1 179 ? -5.737 -17.626 5.032 1.00 95.94 179 GLN A CA 1
ATOM 1400 C C . GLN A 1 179 ? -5.975 -17.308 3.549 1.00 95.94 179 GLN A C 1
ATOM 1402 O O . GLN A 1 179 ? -5.073 -17.492 2.737 1.00 95.94 179 GLN A O 1
ATOM 1407 N N . ILE A 1 180 ? -7.152 -16.782 3.189 1.00 96.31 180 ILE A N 1
ATOM 1408 C CA . ILE A 1 180 ? -7.454 -16.391 1.800 1.00 96.31 180 ILE A CA 1
ATOM 1409 C C . ILE A 1 180 ? -6.457 -15.335 1.312 1.00 96.31 180 ILE A C 1
ATOM 1411 O O . ILE A 1 180 ? -5.957 -15.425 0.191 1.00 96.31 180 ILE A O 1
ATOM 1415 N N . ILE A 1 181 ? -6.156 -14.338 2.146 1.00 98.19 181 ILE A N 1
ATOM 1416 C CA . ILE A 1 181 ? -5.185 -13.298 1.807 1.00 98.19 181 ILE A CA 1
ATOM 1417 C C . ILE A 1 181 ? -3.768 -13.874 1.699 1.00 98.19 181 ILE A C 1
ATOM 1419 O O . ILE A 1 181 ? -3.049 -13.536 0.759 1.00 98.19 181 ILE A O 1
ATOM 1423 N N . ALA A 1 182 ? -3.373 -14.770 2.605 1.00 98.00 182 ALA A N 1
ATOM 1424 C CA . ALA A 1 182 ? -2.064 -15.414 2.564 1.00 98.00 182 ALA A CA 1
ATOM 1425 C C . ALA A 1 182 ? -1.881 -16.220 1.274 1.00 98.00 182 ALA A C 1
ATOM 1427 O O . ALA A 1 182 ? -0.817 -16.165 0.658 1.00 98.00 182 ALA A O 1
ATOM 1428 N N . ASP A 1 183 ? -2.924 -16.922 0.831 1.00 98.19 183 ASP A N 1
ATOM 1429 C CA . ASP A 1 183 ? -2.909 -17.677 -0.419 1.00 98.19 183 ASP A CA 1
ATOM 1430 C C . ASP A 1 183 ? -2.743 -16.750 -1.632 1.00 98.19 183 ASP A C 1
ATOM 1432 O O . ASP A 1 183 ? -1.953 -17.062 -2.520 1.00 98.19 183 ASP A O 1
ATOM 1436 N N . ILE A 1 184 ? -3.400 -15.580 -1.645 1.00 98.38 184 ILE A N 1
ATOM 143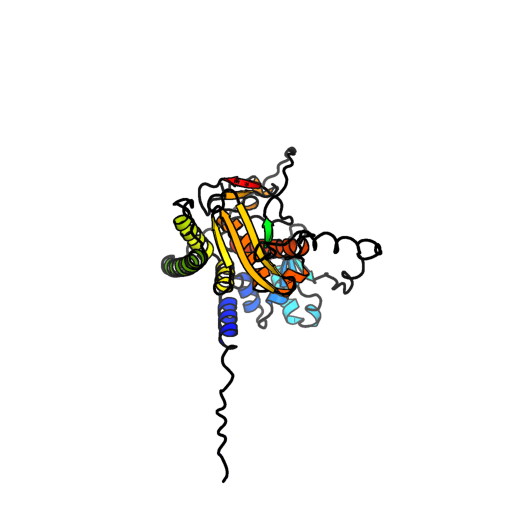7 C CA . ILE A 1 184 ? -3.205 -14.557 -2.691 1.00 98.38 184 ILE A CA 1
ATOM 1438 C C . ILE A 1 184 ? -1.749 -14.080 -2.694 1.00 98.38 184 ILE A C 1
ATOM 1440 O O . ILE A 1 184 ? -1.081 -14.150 -3.724 1.00 98.38 184 ILE A O 1
ATOM 1444 N N . LEU A 1 185 ? -1.227 -13.637 -1.546 1.00 98.44 185 LEU A N 1
ATOM 1445 C CA . LEU A 1 185 ? 0.147 -13.135 -1.455 1.00 98.44 185 LEU A CA 1
ATOM 1446 C C . LEU A 1 185 ? 1.165 -14.191 -1.912 1.00 98.44 185 LEU A C 1
ATOM 1448 O O . LEU A 1 185 ? 2.048 -13.881 -2.709 1.00 98.44 185 LEU A O 1
ATOM 1452 N N . ARG A 1 186 ? 1.010 -15.451 -1.483 1.00 98.06 186 ARG A N 1
ATOM 1453 C CA . ARG A 1 186 ? 1.885 -16.566 -1.887 1.00 98.06 186 ARG A CA 1
ATOM 1454 C C . ARG A 1 186 ? 1.749 -16.929 -3.361 1.00 98.06 186 ARG A C 1
ATOM 1456 O O . ARG A 1 186 ? 2.756 -17.214 -3.998 1.00 98.06 186 ARG A O 1
ATOM 1463 N N . GLN A 1 187 ? 0.538 -16.908 -3.916 1.00 98.06 187 GLN A N 1
ATOM 1464 C CA . GLN A 1 187 ? 0.307 -17.178 -5.338 1.00 98.06 187 GLN A CA 1
ATOM 1465 C C . GLN A 1 187 ? 1.016 -16.147 -6.229 1.00 98.06 187 GLN A C 1
ATOM 1467 O O . GLN A 1 187 ? 1.514 -16.494 -7.304 1.00 98.06 187 GLN A O 1
ATOM 1472 N N . HIS A 1 188 ? 1.076 -14.891 -5.781 1.00 98.38 188 HIS A N 1
ATOM 1473 C CA . HIS A 1 188 ? 1.770 -13.818 -6.490 1.00 98.38 188 HIS A CA 1
ATOM 1474 C C . HIS A 1 188 ? 3.259 -13.715 -6.139 1.00 98.38 188 HIS A C 1
ATOM 1476 O O . HIS A 1 188 ? 4.011 -13.097 -6.895 1.00 98.38 188 HIS A O 1
ATOM 1482 N N . TYR A 1 189 ? 3.717 -14.345 -5.058 1.00 98.44 189 TYR A N 1
ATOM 1483 C CA . TYR A 1 189 ? 5.125 -14.366 -4.679 1.00 98.44 189 TYR A CA 1
ATOM 1484 C C . TYR A 1 189 ? 5.972 -15.220 -5.632 1.00 98.44 189 TYR A C 1
ATOM 1486 O O . TYR A 1 189 ? 5.616 -16.341 -6.000 1.00 98.44 189 TYR A O 1
ATOM 1494 N N . ARG A 1 190 ? 7.118 -14.679 -6.056 1.00 97.81 190 ARG A N 1
ATOM 1495 C CA . ARG A 1 190 ? 8.088 -15.351 -6.927 1.00 97.81 190 ARG A CA 1
ATOM 1496 C C . ARG A 1 190 ? 9.363 -15.618 -6.129 1.00 97.81 190 ARG A C 1
ATOM 1498 O O . ARG A 1 190 ? 10.189 -14.712 -6.048 1.00 97.81 190 ARG A O 1
ATOM 1505 N N . PRO A 1 191 ? 9.518 -16.828 -5.560 1.00 95.75 191 PRO A N 1
ATOM 1506 C CA . PRO A 1 191 ? 10.676 -17.146 -4.741 1.00 95.75 191 PRO A CA 1
ATOM 1507 C C . PRO A 1 191 ? 11.967 -17.158 -5.567 1.00 95.75 191 PRO A C 1
ATOM 1509 O O . PRO A 1 191 ? 11.961 -17.563 -6.734 1.00 95.75 191 PRO A O 1
ATOM 1512 N N . ALA A 1 192 ? 13.066 -16.751 -4.940 1.00 95.38 192 ALA A N 1
ATOM 1513 C CA . ALA A 1 192 ? 14.424 -16.834 -5.459 1.00 95.38 192 ALA A CA 1
ATOM 1514 C C . ALA A 1 192 ? 15.360 -17.532 -4.456 1.00 95.38 192 ALA A C 1
ATOM 1516 O O . ALA A 1 192 ? 15.121 -17.529 -3.252 1.00 95.38 192 ALA A O 1
ATOM 1517 N N . ASP A 1 193 ? 16.463 -18.101 -4.951 1.00 92.69 193 ASP A N 1
ATOM 1518 C CA . ASP A 1 193 ? 17.395 -18.917 -4.147 1.00 92.69 193 ASP A CA 1
ATOM 1519 C C . ASP A 1 193 ? 18.060 -18.165 -2.978 1.00 92.69 193 ASP A C 1
ATOM 1521 O O . ASP A 1 193 ? 18.618 -18.784 -2.077 1.00 92.69 193 ASP A O 1
ATOM 1525 N N . HIS A 1 194 ? 18.044 -16.833 -3.011 1.00 92.81 194 HIS A N 1
ATOM 1526 C CA . HIS A 1 194 ? 18.663 -15.955 -2.015 1.00 92.81 194 HIS A CA 1
ATOM 1527 C C . HIS A 1 194 ? 17.631 -15.210 -1.162 1.00 92.81 194 HIS A C 1
ATOM 1529 O O . HIS A 1 194 ? 17.992 -14.273 -0.444 1.00 92.81 194 HIS A O 1
ATOM 1535 N N . ASP A 1 195 ? 16.359 -15.601 -1.251 1.00 95.12 195 ASP A N 1
ATOM 1536 C CA . ASP A 1 195 ? 15.325 -15.046 -0.395 1.00 95.12 195 ASP A CA 1
ATOM 1537 C C . ASP A 1 195 ? 15.592 -15.434 1.063 1.00 95.12 195 ASP A C 1
ATOM 1539 O O . ASP A 1 195 ? 15.925 -16.586 1.351 1.00 95.12 195 ASP A O 1
ATOM 1543 N N . PRO A 1 196 ? 15.426 -14.504 2.011 1.00 95.88 196 PRO A N 1
ATOM 1544 C CA . PRO A 1 196 ? 15.510 -14.842 3.417 1.00 95.88 196 PRO A CA 1
ATOM 1545 C C . PRO A 1 196 ? 14.409 -15.821 3.839 1.00 95.88 196 PRO A C 1
ATOM 1547 O O . PRO A 1 196 ? 13.244 -15.665 3.468 1.00 95.88 196 PRO A O 1
ATOM 1550 N N . ASP A 1 197 ? 14.749 -16.756 4.728 1.00 95.88 197 ASP A N 1
ATOM 1551 C CA . ASP A 1 197 ? 13.819 -17.783 5.228 1.00 95.88 197 ASP A CA 1
ATOM 1552 C C . ASP A 1 197 ? 12.552 -17.203 5.886 1.00 95.88 197 ASP A C 1
ATOM 1554 O O . ASP A 1 197 ? 11.521 -17.871 5.976 1.00 95.88 197 ASP A O 1
ATOM 1558 N N . TYR A 1 198 ? 12.611 -15.946 6.338 1.00 95.62 198 TYR A N 1
ATOM 1559 C CA . TYR A 1 198 ? 11.499 -15.266 6.995 1.00 95.62 198 TYR A CA 1
ATOM 1560 C C . TYR A 1 198 ? 10.410 -14.759 6.044 1.00 95.62 198 TYR A C 1
ATOM 1562 O O . TYR A 1 198 ? 9.319 -14.445 6.510 1.00 95.62 198 TYR A O 1
ATOM 1570 N N . VAL A 1 199 ? 10.647 -14.664 4.731 1.00 96.25 199 VAL A N 1
ATOM 1571 C CA . VAL A 1 199 ? 9.686 -13.989 3.837 1.00 96.25 199 VAL A CA 1
ATOM 1572 C C . VAL A 1 199 ? 8.320 -14.680 3.857 1.00 96.25 199 VAL A C 1
ATOM 1574 O O . VAL A 1 199 ? 7.288 -14.021 3.934 1.00 96.25 199 VAL A O 1
ATOM 1577 N N . ASN A 1 200 ? 8.285 -16.014 3.878 1.00 95.50 200 ASN A N 1
ATOM 1578 C CA . ASN A 1 200 ? 7.022 -16.756 3.903 1.00 95.50 200 ASN A CA 1
ATOM 1579 C C . ASN A 1 200 ? 6.239 -16.595 5.215 1.00 95.50 200 ASN A C 1
ATOM 1581 O O . ASN A 1 200 ? 5.005 -16.563 5.180 1.00 95.50 200 ASN A O 1
ATOM 1585 N N . SER A 1 201 ? 6.927 -16.517 6.361 1.00 96.75 201 SER A N 1
ATOM 1586 C CA . SER A 1 201 ? 6.274 -16.249 7.648 1.00 96.75 201 SER A CA 1
ATOM 1587 C C . SER A 1 201 ? 5.796 -14.806 7.729 1.00 96.75 201 SER A C 1
ATOM 1589 O O . SER A 1 201 ? 4.685 -14.558 8.185 1.00 96.75 201 SER A O 1
ATOM 1591 N N . ASP A 1 202 ? 6.586 -13.869 7.213 1.00 97.75 202 ASP A N 1
ATOM 1592 C CA . ASP A 1 202 ? 6.236 -12.454 7.200 1.00 97.75 202 ASP A CA 1
ATOM 1593 C C . ASP A 1 202 ? 5.025 -12.201 6.279 1.00 97.75 202 ASP A C 1
ATOM 1595 O O . ASP A 1 202 ? 4.127 -11.448 6.643 1.00 97.75 202 ASP A O 1
ATOM 1599 N N . LEU A 1 203 ? 4.921 -12.887 5.131 1.00 97.94 203 LEU A N 1
ATOM 1600 C CA . LEU A 1 203 ? 3.728 -12.834 4.271 1.00 97.94 203 LEU A CA 1
ATOM 1601 C C . LEU A 1 203 ? 2.465 -13.356 4.976 1.00 97.94 203 LEU A C 1
ATOM 1603 O O . LEU A 1 203 ? 1.378 -12.824 4.753 1.00 97.94 203 LEU A O 1
ATOM 1607 N N . GLN A 1 204 ? 2.590 -14.379 5.829 1.00 97.44 204 GLN A N 1
ATOM 1608 C CA . GLN A 1 204 ? 1.477 -14.858 6.656 1.00 97.44 204 GLN A CA 1
ATOM 1609 C C . GLN A 1 204 ? 1.075 -13.804 7.699 1.00 97.44 204 GLN A C 1
ATOM 1611 O O . GLN A 1 204 ? -0.109 -13.505 7.833 1.00 97.44 204 GLN A O 1
ATOM 1616 N N . GLU A 1 205 ? 2.048 -13.201 8.386 1.00 96.94 205 GLU A N 1
ATOM 1617 C CA . GLU A 1 205 ? 1.805 -12.133 9.364 1.00 96.94 205 GLU A CA 1
ATOM 1618 C C . GLU A 1 205 ? 1.120 -10.918 8.712 1.00 96.94 205 GLU A C 1
ATOM 1620 O O . GLU A 1 205 ? 0.138 -10.387 9.235 1.00 96.94 205 GLU A O 1
ATOM 1625 N N . MET A 1 206 ? 1.581 -10.513 7.524 1.00 97.94 206 MET A N 1
ATOM 1626 C CA . MET A 1 206 ? 0.948 -9.457 6.731 1.00 97.94 206 MET A CA 1
ATOM 1627 C C . MET A 1 206 ? -0.486 -9.822 6.347 1.00 97.94 206 MET A C 1
ATOM 1629 O O . MET A 1 206 ? -1.374 -8.979 6.445 1.00 97.94 206 MET A O 1
ATOM 1633 N N . ALA A 1 207 ? -0.743 -11.066 5.939 1.00 97.94 207 ALA A N 1
ATOM 1634 C CA . ALA A 1 207 ? -2.086 -11.512 5.587 1.00 97.94 207 ALA A CA 1
ATOM 1635 C C . ALA A 1 207 ? -3.054 -11.468 6.776 1.00 97.94 207 ALA A C 1
ATOM 1637 O O . ALA A 1 207 ? -4.184 -10.990 6.646 1.00 97.94 207 ALA A O 1
ATOM 1638 N N . GLU A 1 208 ? -2.600 -11.908 7.948 1.00 95.88 208 GLU A N 1
ATOM 1639 C CA . GLU A 1 208 ? -3.355 -11.807 9.196 1.00 95.88 208 GLU A CA 1
ATOM 1640 C C . GLU A 1 208 ? -3.616 -10.348 9.574 1.00 95.88 208 GLU A C 1
ATOM 1642 O O . GLU A 1 208 ? -4.734 -10.002 9.960 1.00 95.88 208 GLU A O 1
ATOM 1647 N N . TYR A 1 209 ? -2.629 -9.467 9.400 1.00 96.12 209 TYR A N 1
ATOM 1648 C CA . TYR A 1 209 ? -2.807 -8.030 9.584 1.00 96.12 209 TYR A CA 1
ATOM 1649 C C . TYR A 1 209 ? -3.851 -7.456 8.617 1.00 96.12 209 TYR A C 1
ATOM 1651 O O . TYR A 1 209 ? -4.816 -6.837 9.063 1.00 96.12 209 TYR A O 1
ATOM 1659 N N . PHE A 1 210 ? -3.734 -7.716 7.312 1.00 97.38 210 PHE A N 1
ATOM 1660 C CA . PHE A 1 210 ? -4.667 -7.214 6.298 1.00 97.38 210 PHE A CA 1
ATOM 1661 C C . PHE A 1 210 ? -6.096 -7.724 6.496 1.00 97.38 210 PHE A C 1
ATOM 1663 O O . PHE A 1 210 ? -7.043 -6.974 6.266 1.00 97.38 210 PHE A O 1
ATOM 1670 N N . SER A 1 211 ? -6.270 -8.955 6.984 1.00 96.19 211 SER A N 1
ATOM 1671 C CA . SER A 1 211 ? -7.591 -9.554 7.231 1.00 96.19 211 SER A CA 1
ATOM 1672 C C . SER A 1 211 ? -8.436 -8.833 8.289 1.00 96.19 211 SER A C 1
ATOM 1674 O O . SER A 1 211 ? -9.634 -9.071 8.400 1.00 96.19 211 SER A O 1
ATOM 1676 N N . ARG A 1 212 ? -7.842 -7.914 9.056 1.00 94.94 212 ARG A N 1
ATOM 1677 C CA . ARG A 1 212 ? -8.566 -7.099 10.042 1.00 94.94 212 ARG A CA 1
ATOM 1678 C C . ARG A 1 212 ? -9.223 -5.866 9.425 1.00 94.94 212 ARG A C 1
ATOM 1680 O O . ARG A 1 212 ? -10.019 -5.208 10.092 1.00 94.94 212 ARG A O 1
ATOM 1687 N N . TYR A 1 213 ? -8.897 -5.544 8.172 1.00 95.25 213 TYR A N 1
ATOM 1688 C CA . TYR A 1 213 ? -9.311 -4.304 7.524 1.00 95.25 213 TYR A CA 1
ATOM 1689 C C . TYR A 1 213 ? -10.085 -4.596 6.233 1.00 95.25 213 TYR A C 1
ATOM 1691 O O . TYR A 1 213 ? -9.488 -5.041 5.246 1.00 95.25 213 TYR A O 1
ATOM 1699 N N . PRO A 1 214 ? -11.400 -4.308 6.191 1.00 94.56 214 PRO A N 1
ATOM 1700 C CA . PRO A 1 214 ? -12.232 -4.563 5.016 1.00 94.56 214 PRO A CA 1
ATOM 1701 C C . PRO A 1 214 ? -11.678 -3.954 3.725 1.00 94.56 214 PRO A C 1
ATOM 1703 O O . PRO A 1 214 ? -11.744 -4.578 2.671 1.00 94.56 214 PRO A O 1
ATOM 1706 N N . GLU A 1 215 ? -11.088 -2.763 3.792 1.00 94.69 215 GLU A N 1
ATOM 1707 C CA . GLU A 1 215 ? -10.540 -2.091 2.615 1.00 94.69 215 GLU A CA 1
ATOM 1708 C C . GLU A 1 215 ? -9.245 -2.718 2.093 1.00 94.69 215 GLU A C 1
ATOM 1710 O O . GLU A 1 215 ? -9.005 -2.688 0.885 1.00 94.69 215 GLU A O 1
ATOM 1715 N N . ALA A 1 216 ? -8.430 -3.313 2.969 1.00 97.06 216 ALA A N 1
ATOM 1716 C CA . ALA A 1 216 ? -7.258 -4.079 2.550 1.00 97.06 216 ALA A CA 1
ATOM 1717 C C . ALA A 1 216 ? -7.686 -5.408 1.907 1.00 97.06 216 ALA A C 1
ATOM 1719 O O . ALA A 1 216 ? -7.154 -5.789 0.863 1.00 97.06 216 ALA A O 1
ATOM 1720 N N . ILE A 1 217 ? -8.701 -6.068 2.479 1.00 96.81 217 ILE A N 1
ATOM 1721 C CA . ILE A 1 217 ? -9.312 -7.269 1.895 1.00 96.81 217 ILE A CA 1
ATOM 1722 C C . ILE A 1 217 ? -9.878 -6.961 0.505 1.00 96.81 217 ILE A C 1
ATOM 1724 O O . ILE A 1 217 ? -9.585 -7.683 -0.446 1.00 96.81 217 ILE A O 1
ATOM 1728 N N . GLU A 1 218 ? -10.662 -5.888 0.364 1.00 96.75 218 GLU A N 1
ATOM 1729 C CA . GLU A 1 218 ? -11.240 -5.469 -0.918 1.00 96.75 218 GLU A CA 1
ATOM 1730 C C . GLU A 1 218 ? -10.147 -5.213 -1.962 1.00 96.75 218 GLU A C 1
ATOM 1732 O O . GLU A 1 218 ? -10.251 -5.696 -3.092 1.00 96.75 218 GLU A O 1
ATOM 1737 N N . LEU A 1 219 ? -9.076 -4.507 -1.578 1.00 97.94 219 LEU A N 1
ATOM 1738 C CA . LEU A 1 219 ? -7.929 -4.259 -2.447 1.00 97.94 219 LEU A CA 1
ATOM 1739 C C . LEU A 1 219 ? -7.315 -5.575 -2.944 1.00 97.94 219 LEU A C 1
ATOM 1741 O O . LEU A 1 219 ? -7.232 -5.785 -4.152 1.00 97.94 219 LEU A O 1
ATOM 1745 N N . LEU A 1 220 ? -6.939 -6.477 -2.040 1.00 98.19 220 LEU A N 1
ATOM 1746 C CA . LEU A 1 220 ? -6.262 -7.730 -2.390 1.00 98.19 220 LEU A CA 1
ATOM 1747 C C . LEU A 1 220 ? -7.154 -8.679 -3.198 1.00 98.19 220 LEU A C 1
ATOM 1749 O O . LEU A 1 220 ? -6.700 -9.252 -4.188 1.00 98.19 220 LEU A O 1
ATOM 1753 N N . LEU A 1 221 ? -8.438 -8.796 -2.847 1.00 97.56 221 LEU A N 1
ATOM 1754 C CA . LEU A 1 221 ? -9.394 -9.587 -3.625 1.00 97.56 221 LEU A CA 1
ATOM 1755 C C . LEU A 1 221 ? -9.600 -9.015 -5.030 1.00 97.56 221 LEU A C 1
ATOM 1757 O O . LEU A 1 221 ? -9.699 -9.786 -5.981 1.00 97.56 221 LEU A O 1
ATOM 1761 N N . SER A 1 222 ? -9.622 -7.686 -5.183 1.00 97.94 222 SER A N 1
ATOM 1762 C CA . SER A 1 222 ? -9.756 -7.049 -6.500 1.00 97.94 222 SER A CA 1
ATOM 1763 C C . SER A 1 222 ? -8.551 -7.290 -7.414 1.00 97.94 222 SER A C 1
ATOM 1765 O O . SER A 1 222 ? -8.691 -7.224 -8.632 1.00 97.94 222 SER A O 1
ATOM 1767 N N . LEU A 1 223 ? -7.385 -7.599 -6.837 1.00 97.94 223 LEU A N 1
ATOM 1768 C CA . LEU A 1 223 ? -6.132 -7.846 -7.552 1.00 97.94 223 LEU A CA 1
ATOM 1769 C C . LEU A 1 223 ? -5.863 -9.330 -7.831 1.00 97.94 223 LEU A C 1
ATOM 1771 O O . LEU A 1 223 ? -4.999 -9.638 -8.648 1.00 97.94 223 LEU A O 1
ATOM 1775 N N . LYS A 1 224 ? -6.581 -10.246 -7.176 1.00 97.38 224 LYS A N 1
ATOM 1776 C CA . LYS A 1 224 ? -6.287 -11.689 -7.159 1.00 97.38 224 LYS A CA 1
ATOM 1777 C C . LYS A 1 224 ? -6.075 -12.316 -8.542 1.00 97.38 224 LYS A C 1
ATOM 1779 O O . LYS A 1 224 ? -5.188 -13.140 -8.715 1.00 97.38 224 LYS A O 1
ATOM 1784 N N . ASP A 1 225 ? -6.902 -11.956 -9.518 1.00 97.00 225 ASP A N 1
ATOM 1785 C CA . ASP A 1 225 ? -6.884 -12.602 -10.837 1.00 97.00 225 ASP A CA 1
ATOM 1786 C C . ASP A 1 225 ? -6.080 -11.802 -11.884 1.00 97.00 225 ASP A C 1
ATOM 1788 O O . ASP A 1 225 ? -6.099 -12.123 -13.073 1.00 97.00 225 ASP A O 1
ATOM 1792 N N . TYR A 1 226 ? -5.363 -10.756 -11.457 1.00 97.25 226 TYR A N 1
ATOM 1793 C CA . TYR A 1 226 ? -4.601 -9.868 -12.337 1.00 97.25 226 TYR A CA 1
ATOM 1794 C C . TYR A 1 226 ? -3.110 -10.243 -12.410 1.00 97.25 226 TYR A C 1
ATOM 1796 O O . TYR A 1 226 ? -2.563 -10.840 -11.483 1.00 97.25 226 TYR A O 1
ATOM 1804 N N . PRO A 1 227 ? -2.403 -9.884 -13.498 1.00 97.00 227 PRO A N 1
ATOM 1805 C CA . PRO A 1 227 ? -1.017 -10.292 -13.722 1.00 97.00 227 PRO A CA 1
ATOM 1806 C C . PRO A 1 227 ? -0.021 -9.430 -12.929 1.00 97.00 227 PRO A C 1
ATOM 1808 O O . PRO A 1 227 ? 0.719 -8.629 -13.500 1.00 97.00 227 PRO A O 1
ATOM 1811 N N . TRP A 1 228 ? 0.028 -9.603 -11.610 1.00 98.19 228 TRP A N 1
ATOM 1812 C CA . TRP A 1 228 ? 1.055 -8.992 -10.765 1.00 98.19 228 TRP A CA 1
ATOM 1813 C C . TRP A 1 228 ? 1.920 -10.031 -10.048 1.00 98.19 228 TRP A C 1
ATOM 1815 O O . TRP A 1 228 ? 1.579 -11.216 -9.999 1.00 98.19 228 TRP A O 1
ATOM 1825 N N . SER A 1 229 ? 3.077 -9.614 -9.537 1.00 98.31 229 SER A N 1
ATOM 1826 C CA . SER A 1 229 ? 3.938 -10.484 -8.738 1.00 98.31 229 SER A CA 1
ATOM 1827 C C . SER A 1 229 ? 4.691 -9.745 -7.638 1.00 98.31 229 SER A C 1
ATOM 1829 O O . SER A 1 229 ? 4.958 -8.555 -7.771 1.00 98.31 229 SER A O 1
ATOM 1831 N N . LEU A 1 230 ? 5.037 -10.468 -6.574 1.00 98.25 230 LEU A N 1
ATOM 1832 C CA . LEU A 1 230 ? 5.875 -10.008 -5.468 1.00 98.25 230 LEU A CA 1
ATOM 1833 C C . LEU A 1 230 ? 7.249 -10.658 -5.545 1.00 98.25 230 LEU A C 1
ATOM 1835 O O . LEU A 1 230 ? 7.355 -11.855 -5.825 1.00 98.25 230 LEU A O 1
ATOM 1839 N N . ARG A 1 231 ? 8.291 -9.886 -5.256 1.00 97.88 231 ARG A N 1
ATOM 1840 C CA . ARG A 1 231 ? 9.668 -10.370 -5.139 1.00 97.88 231 ARG A CA 1
ATOM 1841 C C . ARG A 1 231 ? 10.338 -9.721 -3.943 1.00 97.88 231 ARG A C 1
ATOM 1843 O O . ARG A 1 231 ? 10.174 -8.522 -3.720 1.00 97.88 231 ARG A O 1
ATOM 1850 N N . TYR A 1 232 ? 11.111 -10.503 -3.203 1.00 97.50 232 TYR A N 1
ATOM 1851 C CA . TYR A 1 232 ? 11.964 -9.935 -2.177 1.00 97.50 232 TYR A CA 1
ATOM 1852 C C . TYR A 1 232 ? 13.084 -9.108 -2.822 1.00 97.50 232 TYR A C 1
ATOM 1854 O O . TYR A 1 232 ? 13.751 -9.550 -3.759 1.00 97.50 232 TYR A O 1
ATOM 1862 N N . LYS A 1 233 ? 13.300 -7.899 -2.308 1.00 95.44 233 LYS A N 1
ATOM 1863 C CA . LYS A 1 233 ? 14.470 -7.077 -2.614 1.00 95.44 233 LYS A CA 1
ATOM 1864 C C . LYS A 1 233 ? 14.804 -6.263 -1.381 1.00 95.44 233 LYS A C 1
ATOM 1866 O O . LYS A 1 233 ? 14.017 -5.414 -0.977 1.00 95.44 233 LYS A O 1
ATOM 1871 N N . LYS A 1 234 ? 15.980 -6.523 -0.814 1.00 94.31 234 LYS A N 1
ATOM 1872 C CA . LYS A 1 234 ? 16.453 -5.859 0.399 1.00 94.31 234 LYS A CA 1
ATOM 1873 C C . LYS A 1 234 ? 16.357 -4.334 0.289 1.00 94.31 234 LYS A C 1
ATOM 1875 O O . LYS A 1 234 ? 16.764 -3.775 -0.731 1.00 94.31 234 LYS A O 1
ATOM 1880 N N . ASP A 1 235 ? 15.882 -3.697 1.360 1.00 92.38 235 ASP A N 1
ATOM 1881 C CA . ASP A 1 235 ? 15.761 -2.241 1.489 1.00 92.38 235 ASP A CA 1
ATOM 1882 C C . ASP A 1 235 ? 15.013 -1.610 0.299 1.00 92.38 235 ASP A C 1
ATOM 1884 O O . ASP A 1 235 ? 15.473 -0.635 -0.297 1.00 92.38 235 ASP A O 1
ATOM 1888 N N . SER A 1 236 ? 13.871 -2.182 -0.097 1.00 90.31 236 SER A N 1
ATOM 1889 C CA . SER A 1 236 ? 13.127 -1.715 -1.269 1.00 90.31 236 SER A CA 1
ATOM 1890 C C . SER A 1 236 ? 11.617 -1.753 -1.064 1.00 90.31 236 SER A C 1
ATOM 1892 O O . SER A 1 236 ? 11.090 -2.671 -0.445 1.00 90.31 236 SER A O 1
ATOM 1894 N N . PHE A 1 237 ? 10.950 -0.743 -1.620 1.00 91.44 237 PHE A N 1
ATOM 1895 C CA . PHE A 1 237 ? 9.531 -0.724 -1.967 1.00 91.44 237 PHE A CA 1
ATOM 1896 C C . PHE A 1 237 ? 9.434 -0.023 -3.318 1.00 91.44 237 PHE A C 1
ATOM 1898 O O . PHE A 1 237 ? 9.666 1.187 -3.425 1.00 91.44 237 PHE A O 1
ATOM 1905 N N . GLU A 1 238 ? 9.228 -0.811 -4.365 1.00 91.94 238 GLU A N 1
ATOM 1906 C CA . GLU A 1 238 ? 9.111 -0.302 -5.725 1.00 91.94 238 GLU A CA 1
ATOM 1907 C C . GLU A 1 238 ? 8.114 -1.131 -6.529 1.00 91.94 238 GLU A C 1
ATOM 1909 O O . GLU A 1 238 ? 8.128 -2.366 -6.512 1.00 91.94 238 GLU A O 1
ATOM 1914 N N . THR A 1 239 ? 7.292 -0.431 -7.299 1.00 93.25 239 THR A N 1
ATOM 1915 C CA . THR A 1 239 ? 6.370 -1.024 -8.254 1.00 93.25 239 THR A CA 1
ATOM 1916 C C . THR A 1 239 ? 6.895 -0.803 -9.664 1.00 93.25 239 THR A C 1
ATOM 1918 O O . THR A 1 239 ? 7.034 0.324 -10.135 1.00 93.25 239 THR A O 1
ATOM 1921 N N . GLN A 1 240 ? 7.170 -1.895 -10.364 1.00 92.69 240 GLN A N 1
ATOM 1922 C CA . GLN A 1 240 ? 7.600 -1.911 -11.752 1.00 92.69 240 GLN A CA 1
ATOM 1923 C C . GLN A 1 240 ? 6.436 -2.302 -12.655 1.00 92.69 240 GLN A C 1
ATOM 1925 O O . GLN A 1 240 ? 5.888 -3.400 -12.544 1.00 92.69 240 GLN A O 1
ATOM 1930 N N . VAL A 1 241 ? 6.063 -1.427 -13.580 1.00 90.94 241 VAL A N 1
ATOM 1931 C CA . VAL A 1 241 ? 4.981 -1.684 -14.530 1.00 90.94 241 VAL A CA 1
ATOM 1932 C C . VAL A 1 241 ? 5.572 -2.044 -15.886 1.00 90.94 241 VAL A C 1
ATOM 1934 O O . VAL A 1 241 ? 6.389 -1.313 -16.444 1.00 90.94 241 VAL A O 1
ATOM 1937 N N . ARG A 1 242 ? 5.142 -3.187 -16.427 1.00 88.69 242 ARG A N 1
ATOM 1938 C CA . ARG A 1 242 ? 5.513 -3.663 -17.761 1.00 88.69 242 ARG A CA 1
ATOM 1939 C C . ARG A 1 242 ? 4.351 -3.453 -18.710 1.00 88.69 242 ARG A C 1
ATOM 1941 O O . ARG A 1 242 ? 3.246 -3.941 -18.467 1.00 88.69 242 ARG A O 1
ATOM 1948 N N . GLY A 1 243 ? 4.600 -2.783 -19.825 1.00 86.25 243 GLY A N 1
ATOM 1949 C CA . GLY A 1 243 ? 3.549 -2.447 -20.775 1.00 86.25 243 GLY A CA 1
ATOM 1950 C C . GLY A 1 243 ? 4.070 -1.692 -21.987 1.00 86.25 243 GLY A C 1
ATOM 1951 O O . GLY A 1 243 ? 5.248 -1.748 -22.316 1.00 86.25 243 GLY A O 1
ATOM 1952 N N . ASN A 1 244 ? 3.156 -1.021 -22.672 1.00 78.88 244 ASN A N 1
ATOM 1953 C CA . ASN A 1 244 ? 3.434 -0.005 -23.682 1.00 78.88 244 ASN A CA 1
ATOM 1954 C C . ASN A 1 244 ? 2.413 1.129 -23.515 1.00 78.88 244 ASN A C 1
ATOM 1956 O O . ASN A 1 244 ? 1.459 0.984 -22.759 1.00 78.88 244 ASN A O 1
ATOM 1960 N N . GLN A 1 245 ? 2.546 2.221 -24.267 1.00 74.88 245 GLN A N 1
ATOM 1961 C CA . GLN A 1 245 ? 1.679 3.408 -24.154 1.00 74.88 245 GLN A CA 1
ATOM 1962 C C . GLN A 1 245 ? 0.166 3.166 -24.355 1.00 74.88 245 GLN A C 1
ATOM 1964 O O . GLN A 1 245 ? -0.614 4.103 -24.230 1.00 74.88 245 GLN A O 1
ATOM 1969 N N . ILE A 1 246 ? -0.259 1.948 -24.694 1.00 74.62 246 ILE A N 1
ATOM 1970 C CA . ILE A 1 246 ? -1.654 1.574 -24.948 1.00 74.62 246 ILE A CA 1
ATOM 1971 C C . ILE A 1 246 ? -2.152 0.555 -23.912 1.00 74.62 246 ILE A C 1
ATOM 1973 O O . ILE A 1 246 ? -3.346 0.493 -23.634 1.00 74.62 246 ILE A O 1
ATOM 1977 N N . GLN A 1 247 ? -1.263 -0.260 -23.339 1.00 84.38 247 GLN A N 1
ATOM 1978 C CA . GLN A 1 247 ? -1.649 -1.378 -22.489 1.00 84.38 247 GLN A CA 1
ATOM 1979 C C . GLN A 1 247 ? -0.615 -1.672 -21.400 1.00 84.38 247 GLN A C 1
ATOM 1981 O O . GLN A 1 247 ? 0.576 -1.842 -21.671 1.00 84.38 247 GLN A O 1
ATOM 1986 N N . VAL A 1 248 ? -1.108 -1.878 -20.178 1.00 89.56 248 VAL A N 1
ATOM 1987 C CA . VAL A 1 248 ? -0.358 -2.514 -19.089 1.00 89.56 248 VAL A CA 1
ATOM 1988 C C . VAL A 1 248 ? -0.473 -4.035 -19.216 1.00 89.56 248 VAL A C 1
ATOM 1990 O O . VAL A 1 248 ? -1.572 -4.576 -19.328 1.00 89.56 248 VAL A O 1
ATOM 1993 N N . LYS A 1 249 ? 0.666 -4.734 -19.223 1.00 90.69 249 LYS A N 1
ATOM 1994 C CA . LYS A 1 249 ? 0.735 -6.198 -19.357 1.00 90.69 249 LYS A CA 1
ATOM 1995 C C . LYS A 1 249 ? 0.875 -6.901 -18.014 1.00 90.69 249 LYS A C 1
ATOM 1997 O O . LYS A 1 249 ? 0.244 -7.931 -17.810 1.00 90.69 249 LYS A O 1
ATOM 2002 N N . ALA A 1 250 ? 1.741 -6.389 -17.145 1.00 94.44 250 ALA A N 1
ATOM 2003 C CA . ALA A 1 250 ? 1.999 -6.970 -15.835 1.00 94.44 250 ALA A CA 1
ATOM 2004 C C . ALA A 1 250 ? 2.620 -5.942 -14.888 1.00 94.44 250 ALA A C 1
ATOM 2006 O O . ALA A 1 250 ? 3.176 -4.938 -15.336 1.00 94.44 250 ALA A O 1
ATOM 2007 N N . VAL A 1 251 ? 2.569 -6.224 -13.588 1.00 97.00 251 VAL A N 1
ATOM 2008 C CA . VAL A 1 251 ? 3.187 -5.389 -12.550 1.00 97.00 251 VAL A CA 1
ATOM 2009 C C . VAL A 1 251 ? 4.043 -6.249 -11.620 1.00 97.00 251 VAL A C 1
ATOM 2011 O O . VAL A 1 251 ? 3.595 -7.289 -11.153 1.00 97.00 251 VAL A O 1
ATOM 2014 N N . ASN A 1 252 ? 5.271 -5.838 -11.326 1.00 97.69 252 ASN A N 1
ATOM 2015 C CA . ASN A 1 252 ? 6.116 -6.481 -10.323 1.00 97.69 252 ASN A CA 1
ATOM 2016 C C . ASN A 1 252 ? 6.306 -5.529 -9.152 1.00 97.69 252 ASN A C 1
ATOM 2018 O O . ASN A 1 252 ? 6.658 -4.377 -9.357 1.00 97.69 252 ASN A O 1
ATOM 2022 N N . VAL A 1 253 ? 6.110 -6.016 -7.939 1.00 97.75 253 VAL A N 1
ATOM 2023 C CA . VAL A 1 253 ? 6.383 -5.273 -6.716 1.00 97.75 253 VAL A CA 1
ATOM 2024 C C . VAL A 1 253 ? 7.604 -5.902 -6.066 1.00 97.75 253 VAL A C 1
ATOM 2026 O O . VAL A 1 253 ? 7.581 -7.084 -5.710 1.00 97.75 253 VAL A O 1
ATOM 2029 N N . ASN A 1 254 ? 8.670 -5.122 -5.928 1.00 97.38 254 ASN A N 1
ATOM 2030 C CA . ASN A 1 254 ? 9.810 -5.515 -5.117 1.00 97.38 254 ASN A CA 1
ATOM 2031 C C . ASN A 1 254 ? 9.637 -4.909 -3.725 1.00 97.38 254 ASN A C 1
ATOM 2033 O O . ASN A 1 254 ? 9.371 -3.712 -3.596 1.00 97.38 254 ASN A O 1
ATOM 2037 N N . PHE A 1 255 ? 9.758 -5.744 -2.699 1.00 95.94 255 PHE A N 1
ATOM 2038 C CA . PHE A 1 255 ? 9.534 -5.336 -1.319 1.00 95.94 255 PHE A CA 1
ATOM 2039 C C . PHE A 1 255 ? 10.523 -6.011 -0.365 1.00 95.94 255 PHE A C 1
ATOM 2041 O O . PHE A 1 255 ? 11.042 -7.093 -0.650 1.00 95.94 255 PHE A O 1
ATOM 2048 N N . ASP A 1 256 ? 10.740 -5.398 0.792 1.00 95.50 256 ASP A N 1
ATOM 2049 C CA . ASP A 1 256 ? 11.421 -6.012 1.928 1.00 95.50 256 ASP A CA 1
ATOM 2050 C C . ASP A 1 256 ? 10.455 -6.072 3.116 1.00 95.50 256 ASP A C 1
ATOM 2052 O O . ASP A 1 256 ? 10.049 -5.045 3.662 1.00 95.50 256 ASP A O 1
ATOM 2056 N N . SER A 1 257 ? 10.084 -7.285 3.536 1.00 95.44 257 SER A N 1
ATOM 2057 C CA . SER A 1 257 ? 9.161 -7.499 4.658 1.00 95.44 257 SER A CA 1
ATOM 2058 C C . SER A 1 257 ? 9.708 -7.032 6.009 1.00 95.44 257 SER A C 1
ATOM 2060 O O . SER A 1 257 ? 8.963 -6.983 6.986 1.00 95.44 257 SER A O 1
ATOM 2062 N N . ARG A 1 258 ? 10.989 -6.661 6.071 1.00 94.88 258 ARG A N 1
ATOM 2063 C CA . ARG A 1 258 ? 11.674 -6.130 7.252 1.00 94.88 258 ARG A CA 1
ATOM 2064 C C . ARG A 1 258 ? 12.235 -4.734 7.025 1.00 94.88 258 ARG A C 1
ATOM 2066 O O . ARG A 1 258 ? 13.094 -4.282 7.781 1.00 94.88 258 ARG A O 1
ATOM 2073 N N . ALA A 1 259 ? 11.714 -4.016 6.038 1.00 92.69 259 ALA A N 1
ATOM 2074 C CA . ALA A 1 259 ? 11.967 -2.600 5.860 1.00 92.69 259 ALA A CA 1
ATOM 2075 C C . ALA A 1 259 ? 10.679 -1.806 6.103 1.00 92.69 259 ALA A C 1
ATOM 2077 O O . ALA A 1 259 ? 9.614 -2.138 5.600 1.00 92.69 259 ALA A O 1
ATOM 2078 N N . ALA A 1 260 ? 10.767 -0.748 6.893 1.00 90.56 260 ALA A N 1
ATOM 2079 C CA . ALA A 1 260 ? 9.691 0.201 7.123 1.00 90.56 260 ALA A CA 1
ATOM 2080 C C . ALA A 1 260 ? 9.962 1.506 6.367 1.00 90.56 260 ALA A C 1
ATOM 2082 O O . ALA A 1 260 ? 11.096 1.841 6.012 1.00 90.56 260 ALA A O 1
ATOM 2083 N N . ALA A 1 261 ? 8.901 2.271 6.149 1.00 89.12 261 ALA A N 1
ATOM 2084 C CA . ALA A 1 261 ? 8.941 3.535 5.433 1.00 89.12 261 ALA A CA 1
ATOM 2085 C C . ALA A 1 261 ? 8.764 4.689 6.424 1.00 89.12 261 ALA A C 1
ATOM 2087 O O . ALA A 1 261 ? 7.659 4.961 6.891 1.00 89.12 261 ALA A O 1
ATOM 2088 N N . GLN A 1 262 ? 9.849 5.392 6.748 1.00 87.44 262 GLN A N 1
ATOM 2089 C CA . GLN A 1 262 ? 9.778 6.596 7.567 1.00 87.44 262 GLN A CA 1
ATOM 2090 C C . GLN A 1 262 ? 9.548 7.826 6.695 1.00 87.44 262 GLN A C 1
ATOM 2092 O O . GLN A 1 262 ? 10.373 8.204 5.867 1.00 87.44 262 GLN A O 1
ATOM 2097 N N . LEU A 1 263 ? 8.434 8.496 6.934 1.00 84.75 263 LEU A N 1
ATOM 2098 C CA . LEU A 1 263 ? 8.023 9.693 6.223 1.00 84.75 263 LEU A CA 1
ATOM 2099 C C . LEU A 1 263 ? 8.483 10.948 6.962 1.00 84.75 263 LEU A C 1
ATOM 2101 O O . LEU A 1 263 ? 9.073 10.897 8.047 1.00 84.75 263 LEU A O 1
ATOM 2105 N N . ARG A 1 264 ? 8.239 12.107 6.344 1.00 78.56 264 ARG A N 1
ATOM 2106 C CA . ARG A 1 264 ? 8.603 13.395 6.933 1.00 78.56 264 ARG A CA 1
ATOM 2107 C C . ARG A 1 264 ? 7.956 13.543 8.310 1.00 78.56 264 ARG A C 1
ATOM 2109 O O . ARG A 1 264 ? 6.736 13.501 8.434 1.00 78.56 264 ARG A O 1
ATOM 2116 N N . SER A 1 265 ? 8.795 13.783 9.316 1.00 72.25 265 SER A N 1
ATOM 2117 C CA . SER A 1 265 ? 8.329 13.987 10.682 1.00 72.25 265 SER A CA 1
ATOM 2118 C C . SER A 1 265 ? 7.457 15.247 10.801 1.00 72.25 265 SER A C 1
ATOM 2120 O O . SER A 1 265 ? 7.745 16.282 10.196 1.00 72.25 265 SER A O 1
ATOM 2122 N N . HIS A 1 266 ? 6.392 15.153 11.586 1.00 70.81 266 HIS A N 1
ATOM 2123 C CA . HIS A 1 266 ? 5.468 16.208 11.978 1.00 70.81 266 HIS A CA 1
ATOM 2124 C C . HIS A 1 266 ? 4.999 15.974 13.422 1.00 70.81 266 HIS A C 1
ATOM 2126 O O . HIS A 1 266 ? 5.330 14.973 14.049 1.00 70.81 266 HIS A O 1
ATOM 2132 N N . ARG A 1 267 ? 4.187 16.888 13.964 1.00 66.00 267 ARG A N 1
ATOM 2133 C CA . ARG A 1 267 ? 3.840 16.910 15.399 1.00 66.00 267 ARG A CA 1
ATOM 2134 C C . ARG A 1 267 ? 3.240 15.609 15.950 1.00 66.00 267 ARG A C 1
ATOM 2136 O O . ARG A 1 267 ? 3.385 15.335 17.134 1.00 66.00 267 ARG A O 1
ATOM 2143 N N . LEU A 1 268 ? 2.598 14.803 15.104 1.00 69.38 268 LEU A N 1
ATOM 2144 C CA . LEU A 1 268 ? 1.998 13.537 15.524 1.00 69.38 268 LEU A CA 1
ATOM 2145 C C . LEU A 1 268 ? 3.031 12.409 15.661 1.00 69.38 268 LEU A C 1
ATOM 2147 O O . LEU A 1 268 ? 2.697 11.413 16.267 1.00 69.38 268 LEU A O 1
ATOM 2151 N N . CYS A 1 269 ? 4.275 12.532 15.186 1.00 71.19 269 CYS A N 1
ATOM 2152 C CA . CYS A 1 269 ? 5.258 11.440 15.286 1.00 71.19 269 CYS A CA 1
ATOM 2153 C C . CYS A 1 269 ? 5.895 11.279 16.670 1.00 71.19 269 CYS A C 1
ATOM 2155 O O . CYS A 1 269 ? 6.636 10.324 16.889 1.00 71.19 269 CYS A O 1
ATOM 2157 N N . HIS A 1 270 ? 5.749 12.279 17.544 1.00 66.12 270 HIS A N 1
ATOM 2158 C CA . HIS A 1 270 ? 6.650 12.445 18.687 1.00 66.12 270 HIS A CA 1
ATOM 2159 C C . HIS A 1 270 ? 6.270 11.610 19.909 1.00 66.12 270 HIS A C 1
ATOM 2161 O O . HIS A 1 270 ? 7.136 11.344 20.740 1.00 66.12 270 HIS A O 1
ATOM 2167 N N . SER A 1 271 ? 5.016 11.167 20.027 1.00 68.25 271 SER A N 1
ATOM 2168 C CA . SER A 1 271 ? 4.648 10.202 21.061 1.00 68.25 271 SER A CA 1
ATOM 2169 C C . SER A 1 271 ? 4.879 8.781 20.556 1.00 68.25 271 SER A C 1
ATOM 2171 O O . SER A 1 271 ? 4.642 8.466 19.389 1.00 68.25 271 SER A O 1
ATOM 2173 N N . HIS A 1 272 ? 5.312 7.898 21.457 1.00 68.31 272 HIS A N 1
ATOM 2174 C CA . HIS A 1 272 ? 5.474 6.476 21.154 1.00 68.31 272 HIS A CA 1
ATOM 2175 C C . HIS A 1 272 ? 4.172 5.858 20.609 1.00 68.31 272 HIS A C 1
ATOM 2177 O O . HIS A 1 272 ? 4.200 5.036 19.698 1.00 68.31 272 HIS A O 1
ATOM 2183 N N . GLU A 1 273 ? 3.033 6.319 21.128 1.00 70.31 273 GLU A N 1
ATOM 2184 C CA . GLU A 1 273 ? 1.678 5.908 20.739 1.00 70.31 273 GLU A CA 1
ATOM 2185 C C . GLU A 1 273 ? 1.311 6.306 19.302 1.00 70.31 273 GLU A C 1
ATOM 2187 O O . GLU A 1 273 ? 0.498 5.643 18.662 1.00 70.31 273 GLU A O 1
ATOM 2192 N N . ASN A 1 274 ? 1.963 7.338 18.758 1.00 76.31 274 ASN A N 1
ATOM 2193 C CA . ASN A 1 274 ? 1.665 7.886 17.440 1.00 76.31 274 ASN A CA 1
ATOM 2194 C C . ASN A 1 274 ? 2.840 7.732 16.458 1.00 76.31 274 ASN A C 1
ATOM 2196 O O . ASN A 1 274 ? 2.837 8.356 15.398 1.00 76.31 274 ASN A O 1
ATOM 2200 N N . ARG A 1 275 ? 3.834 6.874 16.746 1.00 78.25 275 ARG A N 1
ATOM 2201 C CA . ARG A 1 275 ? 4.949 6.587 15.810 1.00 78.25 275 ARG A CA 1
ATOM 2202 C C . ARG A 1 275 ? 4.448 6.154 14.432 1.00 78.25 275 ARG A C 1
ATOM 2204 O O . ARG A 1 275 ? 5.019 6.545 13.414 1.00 78.25 275 ARG A O 1
ATOM 2211 N N . GLY A 1 276 ? 3.332 5.428 14.399 1.00 79.44 276 GLY A N 1
ATOM 2212 C CA . GLY A 1 276 ? 2.656 5.022 13.168 1.00 79.44 276 GLY A CA 1
ATOM 2213 C C . GLY A 1 276 ? 2.120 6.179 12.329 1.00 79.44 276 GLY A C 1
ATOM 2214 O O . GLY A 1 276 ? 1.913 6.012 11.139 1.00 79.44 276 GLY A O 1
ATOM 2215 N N . ALA A 1 277 ? 1.985 7.392 12.872 1.00 83.75 277 ALA A N 1
ATOM 2216 C CA . ALA A 1 277 ? 1.649 8.571 12.074 1.00 83.75 277 ALA A CA 1
ATOM 2217 C C . ALA A 1 277 ? 2.752 8.945 11.066 1.00 83.75 277 ALA A C 1
ATOM 2219 O O . ALA A 1 277 ? 2.507 9.749 10.171 1.00 83.75 277 ALA A O 1
ATOM 2220 N N . CYS A 1 278 ? 3.969 8.409 11.217 1.00 86.62 278 CYS A N 1
ATOM 2221 C CA . CYS A 1 278 ? 5.134 8.834 10.433 1.00 86.62 278 CYS A CA 1
ATOM 2222 C C . CYS A 1 278 ? 6.057 7.694 10.017 1.00 86.62 278 CYS A C 1
ATOM 2224 O O . CYS A 1 278 ? 7.014 7.919 9.278 1.00 86.62 278 CYS A O 1
ATOM 2226 N N . ILE A 1 279 ? 5.787 6.483 10.491 1.00 88.88 279 ILE A N 1
ATOM 2227 C CA . ILE A 1 279 ? 6.443 5.262 10.052 1.00 88.88 279 ILE A CA 1
ATOM 2228 C C . ILE A 1 279 ? 5.334 4.351 9.543 1.00 88.88 279 ILE A C 1
ATOM 2230 O O . ILE A 1 279 ? 4.451 3.975 10.306 1.00 88.88 279 ILE A O 1
ATOM 2234 N N . ALA A 1 280 ? 5.361 4.027 8.257 1.00 91.81 280 ALA A N 1
ATOM 2235 C CA . ALA A 1 280 ? 4.572 2.931 7.721 1.00 91.81 280 ALA A CA 1
ATOM 2236 C C . ALA A 1 280 ? 5.313 1.630 8.039 1.00 91.81 280 ALA A C 1
ATOM 2238 O O . ALA A 1 280 ? 6.502 1.503 7.724 1.00 91.81 280 ALA A O 1
ATOM 2239 N N . SER A 1 281 ? 4.615 0.686 8.673 1.00 94.38 281 SER A N 1
ATOM 2240 C CA . SER A 1 281 ? 5.121 -0.678 8.843 1.00 94.38 281 SER A CA 1
ATOM 2241 C C . SER A 1 281 ? 5.414 -1.311 7.472 1.00 94.38 281 SER A C 1
ATOM 2243 O O . SER A 1 281 ? 4.890 -0.826 6.464 1.00 94.38 281 SER A O 1
ATOM 2245 N N . PRO A 1 282 ? 6.206 -2.395 7.392 1.00 96.25 282 PRO A N 1
ATOM 2246 C CA . PRO A 1 282 ? 6.412 -3.091 6.120 1.00 96.25 282 PRO A CA 1
ATOM 2247 C C . PRO A 1 282 ? 5.093 -3.504 5.442 1.00 96.25 282 PRO A C 1
ATOM 2249 O O . PRO A 1 282 ? 4.952 -3.387 4.227 1.00 96.25 282 PRO A O 1
ATOM 2252 N N . ALA A 1 283 ? 4.091 -3.917 6.225 1.00 97.12 283 ALA A N 1
ATOM 2253 C CA . ALA A 1 283 ? 2.757 -4.247 5.735 1.00 97.12 283 ALA A CA 1
ATOM 2254 C C . ALA A 1 283 ? 2.017 -3.027 5.157 1.00 97.12 283 ALA A C 1
ATOM 2256 O O . ALA A 1 283 ? 1.413 -3.119 4.089 1.00 97.12 283 ALA A O 1
ATOM 2257 N N . ASP A 1 284 ? 2.074 -1.875 5.832 1.00 95.88 284 ASP A N 1
ATOM 2258 C CA . ASP A 1 284 ? 1.472 -0.638 5.321 1.00 95.88 284 ASP A CA 1
ATOM 2259 C C . ASP A 1 284 ? 2.199 -0.169 4.045 1.00 95.88 284 ASP A C 1
ATOM 2261 O O . ASP A 1 284 ? 1.563 0.123 3.035 1.00 95.88 284 ASP A O 1
ATOM 2265 N N . ALA A 1 285 ? 3.534 -0.196 4.032 1.00 95.12 285 ALA A N 1
ATOM 2266 C CA . ALA A 1 285 ? 4.323 0.121 2.842 1.00 95.12 285 ALA A CA 1
ATOM 2267 C C . ALA A 1 285 ? 3.976 -0.803 1.658 1.00 95.12 285 ALA A C 1
ATOM 2269 O O . ALA A 1 285 ? 3.823 -0.331 0.535 1.00 95.12 285 ALA A O 1
ATOM 2270 N N . LEU A 1 286 ? 3.738 -2.096 1.899 1.00 97.38 286 LEU A N 1
ATOM 2271 C CA . LEU A 1 286 ? 3.254 -3.002 0.858 1.00 97.38 286 LEU A CA 1
ATOM 2272 C C . LEU A 1 286 ? 1.845 -2.632 0.357 1.00 97.38 286 LEU A C 1
ATOM 2274 O O . LEU A 1 286 ? 1.589 -2.719 -0.844 1.00 97.38 286 LEU A O 1
ATOM 2278 N N . LEU A 1 287 ? 0.928 -2.184 1.225 1.00 97.81 287 LEU A N 1
ATOM 2279 C CA . LEU A 1 287 ? -0.393 -1.703 0.788 1.00 97.81 287 LEU A CA 1
ATOM 2280 C C . LEU A 1 287 ? -0.282 -0.508 -0.161 1.00 97.81 287 LEU A C 1
ATOM 2282 O O . LEU A 1 287 ? -1.066 -0.417 -1.107 1.00 97.81 287 LEU A O 1
ATOM 2286 N N . HIS A 1 288 ? 0.691 0.378 0.053 1.00 96.06 288 HIS A N 1
ATOM 2287 C CA . HIS A 1 288 ? 0.976 1.461 -0.882 1.00 96.06 288 HIS A CA 1
ATOM 2288 C C . HIS A 1 288 ? 1.340 0.933 -2.275 1.00 96.06 288 HIS A C 1
ATOM 2290 O O . HIS A 1 288 ? 0.724 1.327 -3.267 1.00 96.06 288 HIS A O 1
ATOM 2296 N N . GLU A 1 289 ? 2.274 -0.014 -2.354 1.00 96.94 289 GLU A N 1
ATOM 2297 C CA . GLU A 1 289 ? 2.665 -0.624 -3.629 1.00 96.94 289 GLU A CA 1
ATOM 2298 C C . GLU A 1 289 ? 1.481 -1.347 -4.296 1.00 96.94 289 GLU A C 1
ATOM 2300 O O . GLU A 1 289 ? 1.252 -1.234 -5.499 1.00 96.94 289 GLU A O 1
ATOM 2305 N N . LEU A 1 290 ? 0.622 -2.008 -3.518 1.00 98.31 290 LEU A N 1
ATOM 2306 C CA . LEU A 1 290 ? -0.597 -2.632 -4.041 1.00 98.31 290 LEU A CA 1
ATOM 2307 C C . LEU A 1 290 ? -1.615 -1.612 -4.585 1.00 98.31 290 LEU A C 1
ATOM 2309 O O . LEU A 1 290 ? -2.372 -1.926 -5.507 1.00 98.31 290 LEU A O 1
ATOM 2313 N N . LEU A 1 291 ? -1.628 -0.372 -4.087 1.00 97.62 291 LEU A N 1
ATOM 2314 C CA . LEU A 1 291 ? -2.425 0.704 -4.687 1.00 97.62 291 LEU A CA 1
ATOM 2315 C C . LEU A 1 291 ? -1.865 1.139 -6.049 1.00 97.62 291 LEU A C 1
ATOM 2317 O O . LEU A 1 291 ? -2.655 1.455 -6.947 1.00 97.62 291 LEU A O 1
ATOM 2321 N N . HIS A 1 292 ? -0.543 1.098 -6.248 1.00 96.38 292 HIS A N 1
ATOM 2322 C CA . HIS A 1 292 ? 0.046 1.256 -7.581 1.00 96.38 292 HIS A CA 1
ATOM 2323 C C . HIS A 1 292 ? -0.387 0.125 -8.517 1.00 96.38 292 HIS A C 1
ATOM 2325 O O . HIS A 1 292 ? -0.837 0.405 -9.631 1.00 96.38 292 HIS A O 1
ATOM 2331 N N . VAL A 1 293 ? -0.336 -1.129 -8.051 1.00 97.94 293 VAL A N 1
ATOM 2332 C CA . VAL A 1 293 ? -0.801 -2.302 -8.813 1.00 97.94 293 VAL A CA 1
ATOM 2333 C C . VAL A 1 293 ? -2.262 -2.130 -9.240 1.00 97.94 293 VAL A C 1
ATOM 2335 O O . VAL A 1 293 ? -2.590 -2.325 -10.411 1.00 97.94 293 VAL A O 1
ATOM 2338 N N . LYS A 1 294 ? -3.136 -1.700 -8.320 1.00 97.56 294 LYS A N 1
ATOM 2339 C CA . LYS A 1 294 ? -4.548 -1.420 -8.613 1.00 97.56 294 LYS A CA 1
ATOM 2340 C C . LYS A 1 294 ? -4.711 -0.364 -9.697 1.00 97.56 294 LYS A C 1
ATOM 2342 O O . LYS A 1 294 ? -5.434 -0.604 -10.658 1.00 97.56 294 LYS A O 1
ATOM 2347 N N . SER A 1 295 ? -4.047 0.781 -9.554 1.00 96.12 295 SER A N 1
ATOM 2348 C CA . SER A 1 295 ? -4.114 1.855 -10.552 1.00 96.12 295 SER A CA 1
ATOM 2349 C C . SER A 1 295 ? -3.688 1.348 -11.936 1.00 96.12 295 SER A C 1
ATOM 2351 O O . SER A 1 295 ? -4.402 1.545 -12.915 1.00 96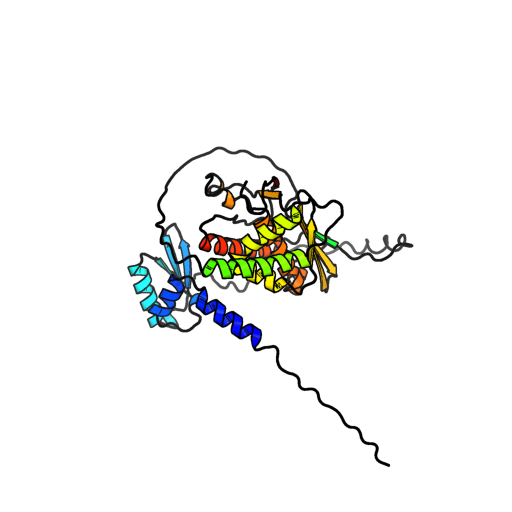.12 295 SER A O 1
ATOM 2353 N N . ALA A 1 296 ? -2.584 0.599 -12.010 1.00 94.31 296 ALA A N 1
ATOM 2354 C CA . ALA A 1 296 ? -2.036 0.110 -13.270 1.00 94.31 296 ALA A CA 1
ATOM 2355 C C . ALA A 1 296 ? -2.894 -0.975 -13.949 1.00 94.31 296 ALA A C 1
ATOM 2357 O O . ALA A 1 296 ? -3.002 -0.980 -15.174 1.00 94.31 296 ALA A O 1
ATOM 2358 N N . LEU A 1 297 ? -3.491 -1.900 -13.188 1.00 95.25 297 LEU A N 1
ATOM 2359 C CA . LEU A 1 297 ? -4.183 -3.072 -13.749 1.00 95.25 297 LEU A CA 1
ATOM 2360 C C . LEU A 1 297 ? -5.703 -2.917 -13.851 1.00 95.25 297 LEU A C 1
ATOM 2362 O O . LEU A 1 297 ? -6.302 -3.491 -14.759 1.00 95.25 297 LEU A O 1
ATOM 2366 N N . LEU A 1 298 ? -6.328 -2.153 -12.951 1.00 95.56 298 LEU A N 1
ATOM 2367 C CA . LEU A 1 298 ? -7.786 -1.969 -12.920 1.00 95.56 298 LEU A CA 1
ATOM 2368 C C . LEU A 1 298 ? -8.215 -0.627 -13.530 1.00 95.56 298 LEU A C 1
ATOM 2370 O O . LEU A 1 298 ? -9.345 -0.509 -13.997 1.00 95.56 298 LEU A O 1
ATOM 2374 N N . GLU A 1 299 ? -7.327 0.373 -13.557 1.00 94.12 299 GLU A N 1
ATOM 2375 C CA . GLU A 1 299 ? -7.575 1.695 -14.151 1.00 94.12 299 GLU A CA 1
ATOM 2376 C C . GLU A 1 299 ? -6.516 2.062 -15.224 1.00 94.12 299 GLU A C 1
ATOM 2378 O O . GLU A 1 299 ? -5.996 3.183 -15.210 1.00 94.12 299 GLU A O 1
ATOM 2383 N N . PRO A 1 300 ? -6.177 1.164 -16.179 1.00 91.06 300 PRO A N 1
ATOM 2384 C CA . PRO A 1 300 ? -5.009 1.328 -17.051 1.00 91.06 300 PRO A CA 1
ATOM 2385 C C . PRO A 1 300 ? -5.053 2.599 -17.907 1.00 91.06 300 PRO A C 1
ATOM 2387 O O . PRO A 1 300 ? -4.022 3.235 -18.099 1.00 91.06 300 PRO A O 1
ATOM 2390 N N . GLU A 1 301 ? -6.229 3.010 -18.389 1.00 88.62 301 GLU A N 1
ATOM 2391 C CA . GLU A 1 301 ? -6.387 4.239 -19.181 1.00 88.62 301 GLU A CA 1
ATOM 2392 C C . GLU A 1 301 ? -5.942 5.470 -18.383 1.00 88.62 301 GLU A C 1
ATOM 2394 O O . GLU A 1 301 ? -5.084 6.237 -18.817 1.00 88.62 301 GLU A O 1
ATOM 2399 N N . LYS A 1 302 ? -6.455 5.606 -17.159 1.00 90.56 302 LYS A N 1
ATOM 2400 C CA . LYS A 1 302 ? -6.127 6.712 -16.260 1.00 90.56 302 LYS A CA 1
ATOM 2401 C C . LYS A 1 302 ? -4.672 6.654 -15.796 1.00 90.56 302 LYS A C 1
ATOM 2403 O O . LYS A 1 302 ? -4.025 7.695 -15.717 1.00 90.56 302 LYS A O 1
ATOM 2408 N N . PHE A 1 303 ? -4.146 5.461 -15.525 1.00 89.12 303 PHE A N 1
ATOM 2409 C CA . PHE A 1 303 ? -2.734 5.261 -15.202 1.00 89.12 303 PHE A CA 1
ATOM 2410 C C . PHE A 1 303 ? -1.818 5.764 -16.331 1.00 89.12 303 PHE A C 1
ATOM 2412 O O . PHE A 1 303 ? -0.866 6.509 -16.084 1.00 89.12 303 PHE A O 1
ATOM 2419 N N . ILE A 1 304 ? -2.139 5.422 -17.582 1.00 84.94 304 ILE A N 1
ATOM 2420 C CA . ILE A 1 304 ? -1.397 5.860 -18.771 1.00 84.94 304 ILE A CA 1
ATOM 2421 C C . ILE A 1 304 ? -1.521 7.376 -18.971 1.00 84.94 304 ILE A C 1
ATOM 2423 O O . ILE A 1 304 ? -0.505 8.047 -19.156 1.00 84.94 304 ILE A O 1
ATOM 2427 N N . GLU A 1 305 ? -2.730 7.937 -18.877 1.00 84.88 305 GLU A N 1
ATOM 2428 C CA . GLU A 1 305 ? -2.977 9.385 -18.992 1.00 84.88 305 GLU A CA 1
ATOM 2429 C C . GLU A 1 305 ? -2.196 10.206 -17.959 1.00 84.88 305 GLU A C 1
ATOM 2431 O O . GLU A 1 305 ? -1.756 11.325 -18.235 1.00 84.88 305 GLU A O 1
ATOM 2436 N N . GLN A 1 306 ? -1.995 9.646 -16.766 1.00 84.94 306 GLN A N 1
ATOM 2437 C CA . GLN A 1 306 ? -1.232 10.264 -15.684 1.00 84.94 306 GLN A CA 1
ATOM 2438 C C . GLN A 1 306 ? 0.288 10.105 -15.836 1.00 84.94 306 GLN A C 1
ATOM 2440 O O . GLN A 1 306 ? 1.041 10.602 -14.996 1.00 84.94 306 GLN A O 1
ATOM 2445 N N . GLY A 1 307 ? 0.741 9.470 -16.920 1.00 79.62 307 GLY A N 1
ATOM 2446 C CA . GLY A 1 307 ? 2.151 9.281 -17.238 1.00 79.62 307 GLY A CA 1
ATOM 2447 C C . GLY A 1 307 ? 2.776 8.044 -16.600 1.00 79.62 307 GLY A C 1
ATOM 2448 O O . GLY A 1 307 ? 3.997 7.958 -16.577 1.00 79.62 307 GLY A O 1
ATOM 2449 N N . GLY A 1 308 ? 1.986 7.082 -16.112 1.00 80.25 308 GLY A N 1
ATOM 2450 C CA . GLY A 1 308 ? 2.489 5.878 -15.437 1.00 80.25 308 GLY A CA 1
ATOM 2451 C C . GLY A 1 308 ? 3.402 4.980 -16.290 1.00 80.25 308 GLY A C 1
ATOM 2452 O O . GLY A 1 308 ? 4.150 4.177 -15.743 1.00 80.25 308 GLY A O 1
ATOM 2453 N N . LEU A 1 309 ? 3.383 5.147 -17.619 1.00 81.19 309 LEU A N 1
ATOM 2454 C CA . LEU A 1 309 ? 4.292 4.495 -18.580 1.00 81.19 309 LEU A CA 1
ATOM 2455 C C . LEU A 1 309 ? 5.219 5.493 -19.298 1.00 81.19 309 LEU A C 1
ATOM 2457 O O . LEU A 1 309 ? 5.739 5.222 -20.378 1.00 81.19 309 LEU A O 1
ATOM 2461 N N . SER A 1 310 ? 5.396 6.694 -18.748 1.00 72.44 310 SER A N 1
ATOM 2462 C CA . SER A 1 310 ? 6.346 7.670 -19.280 1.00 72.44 310 SER A CA 1
ATOM 2463 C C . SER A 1 310 ? 7.735 7.395 -18.711 1.00 72.44 310 SER A C 1
ATOM 2465 O O . SER A 1 310 ? 7.939 7.460 -17.505 1.00 72.44 310 SER A O 1
ATOM 2467 N N . SER A 1 311 ? 8.718 7.127 -19.572 1.00 64.12 311 SER A N 1
ATOM 2468 C CA . SER A 1 311 ? 10.130 7.014 -19.167 1.00 64.12 311 SER A CA 1
ATOM 2469 C C . SER A 1 311 ? 10.817 8.372 -18.977 1.00 64.12 311 SER A C 1
ATOM 2471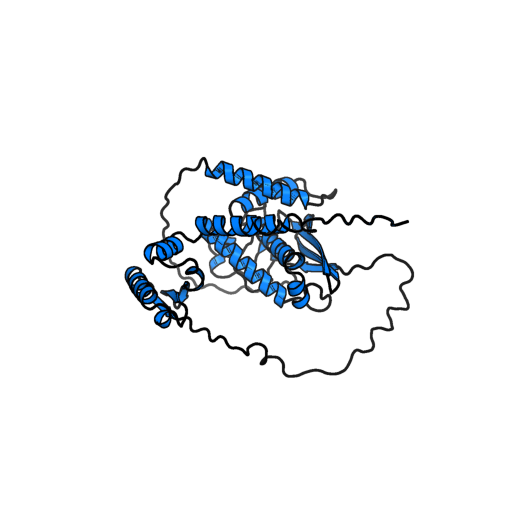 O O . SER A 1 311 ? 11.902 8.444 -18.410 1.00 64.12 311 SER A O 1
ATOM 2473 N N . VAL A 1 312 ? 10.199 9.457 -19.456 1.00 62.19 312 VAL A N 1
ATOM 2474 C CA . VAL A 1 312 ? 10.811 10.797 -19.507 1.00 62.19 312 VAL A CA 1
ATOM 2475 C C . VAL A 1 312 ? 10.323 11.700 -18.373 1.00 62.19 312 VAL A C 1
ATOM 2477 O O . VAL A 1 312 ? 11.021 12.631 -17.977 1.00 62.19 312 VAL A O 1
ATOM 2480 N N . LEU A 1 313 ? 9.116 11.459 -17.857 1.00 63.94 313 LEU A N 1
ATOM 2481 C CA . LEU A 1 313 ? 8.472 12.332 -16.878 1.00 63.94 313 LEU A CA 1
ATOM 2482 C C . LEU A 1 313 ? 8.009 11.527 -15.674 1.00 63.94 313 LEU A C 1
ATOM 2484 O O . LEU A 1 313 ? 7.228 10.592 -15.823 1.00 63.94 313 LEU A O 1
ATOM 2488 N N . TYR A 1 314 ? 8.429 11.961 -14.487 1.00 68.56 314 TYR A N 1
ATOM 2489 C CA . TYR A 1 314 ? 7.914 11.426 -13.234 1.00 68.56 314 TYR A CA 1
ATOM 2490 C C . TYR A 1 314 ? 6.394 11.669 -13.136 1.00 68.56 314 TYR A C 1
ATOM 2492 O O . TYR A 1 314 ? 5.944 12.808 -13.341 1.00 68.56 314 TYR A O 1
ATOM 2500 N N . PRO A 1 315 ? 5.580 10.645 -12.822 1.00 79.25 315 PRO A N 1
ATOM 2501 C CA . PRO A 1 315 ? 4.130 10.725 -12.948 1.00 79.25 315 PRO A CA 1
ATOM 2502 C C . PRO A 1 315 ? 3.473 11.348 -11.707 1.00 79.25 315 PRO A C 1
ATOM 2504 O O . PRO A 1 315 ? 2.674 10.723 -11.016 1.00 79.25 315 PRO A O 1
ATOM 2507 N N . TYR A 1 316 ? 3.756 12.627 -11.436 1.00 80.38 316 TYR A N 1
ATOM 2508 C CA . TYR A 1 316 ? 3.252 13.346 -10.252 1.00 80.38 316 TYR A CA 1
ATOM 2509 C C . TYR A 1 316 ? 1.730 13.238 -10.043 1.00 80.38 316 TYR A C 1
ATOM 2511 O O . TYR A 1 316 ? 1.259 13.233 -8.906 1.00 80.38 316 TYR A O 1
ATOM 2519 N N . ALA A 1 317 ? 0.949 13.179 -11.128 1.00 82.00 317 ALA A N 1
ATOM 2520 C CA . ALA A 1 317 ? -0.506 13.058 -11.054 1.00 82.00 317 ALA A CA 1
ATOM 2521 C C . ALA A 1 317 ? -0.957 11.680 -10.540 1.00 82.00 317 ALA A C 1
ATOM 2523 O O . ALA A 1 317 ? -1.899 11.610 -9.748 1.00 82.00 317 ALA A O 1
ATOM 2524 N N . HIS A 1 318 ? -0.272 10.614 -10.961 1.00 89.25 318 HIS A N 1
ATOM 2525 C CA . HIS A 1 318 ? -0.500 9.252 -10.477 1.00 89.25 318 HIS A CA 1
ATOM 2526 C C . HIS A 1 318 ? -0.117 9.137 -9.007 1.00 89.25 318 HIS A C 1
ATOM 2528 O O . HIS A 1 318 ? -0.934 8.712 -8.196 1.00 89.25 318 HIS A O 1
ATOM 2534 N N . GLU A 1 319 ? 1.056 9.647 -8.634 1.00 88.00 319 GLU A N 1
ATOM 2535 C CA . GLU A 1 319 ? 1.520 9.624 -7.243 1.00 88.00 319 GLU A CA 1
ATOM 2536 C C . GLU A 1 319 ? 0.565 10.349 -6.295 1.00 88.00 319 GLU A C 1
ATOM 2538 O O . GLU A 1 319 ? 0.194 9.831 -5.242 1.00 88.00 319 GLU A O 1
ATOM 2543 N N . ALA A 1 320 ? 0.068 11.522 -6.693 1.00 88.12 320 ALA A N 1
ATOM 2544 C CA . ALA A 1 320 ? -0.932 12.244 -5.913 1.00 88.12 320 ALA A CA 1
ATOM 2545 C C . ALA A 1 320 ? -2.250 11.456 -5.766 1.00 88.12 320 ALA A C 1
ATOM 2547 O O . ALA A 1 320 ? -2.889 11.507 -4.712 1.00 88.12 320 ALA A O 1
ATOM 2548 N N . ALA A 1 321 ? -2.673 10.726 -6.804 1.00 90.25 321 ALA A N 1
ATOM 2549 C CA . ALA A 1 321 ? -3.879 9.901 -6.764 1.00 90.25 321 ALA A CA 1
ATOM 2550 C C . ALA A 1 321 ? -3.707 8.654 -5.878 1.00 90.25 321 ALA A C 1
ATOM 2552 O O . ALA A 1 321 ? -4.629 8.296 -5.135 1.00 90.25 321 ALA A O 1
ATOM 2553 N N . VAL A 1 322 ? -2.528 8.030 -5.914 1.00 93.50 322 VAL A N 1
ATOM 2554 C CA . VAL A 1 322 ? -2.169 6.882 -5.073 1.00 93.50 322 VAL A CA 1
ATOM 2555 C C . VAL A 1 322 ? -2.080 7.310 -3.613 1.00 93.50 322 VAL A C 1
ATOM 2557 O O . VAL A 1 322 ? -2.775 6.731 -2.786 1.00 93.50 322 VAL A O 1
ATOM 2560 N N . ILE A 1 323 ? -1.364 8.396 -3.301 1.00 91.12 323 ILE A N 1
ATOM 2561 C CA . ILE A 1 323 ? -1.283 8.966 -1.943 1.00 91.12 323 ILE A CA 1
ATOM 2562 C C . ILE A 1 323 ? -2.672 9.330 -1.406 1.00 91.12 323 ILE A C 1
ATOM 2564 O O . ILE A 1 323 ? -2.997 9.079 -0.247 1.00 91.12 323 ILE A O 1
ATOM 2568 N N . LYS A 1 324 ? -3.550 9.897 -2.243 1.00 94.00 324 LYS A N 1
ATOM 2569 C CA . LYS A 1 324 ? -4.931 10.183 -1.832 1.00 94.00 324 LYS A CA 1
ATOM 2570 C C . LYS A 1 324 ? -5.698 8.905 -1.469 1.00 94.00 324 LYS A C 1
ATOM 2572 O O . LYS A 1 324 ? -6.497 8.919 -0.531 1.00 94.00 324 LYS A O 1
ATOM 2577 N N . SER A 1 325 ? -5.476 7.823 -2.211 1.00 95.31 325 SER A N 1
ATOM 2578 C CA . SER A 1 325 ? -6.104 6.521 -1.960 1.00 95.31 325 SER A CA 1
ATOM 2579 C C . SER A 1 325 ? -5.529 5.851 -0.710 1.00 95.31 325 SE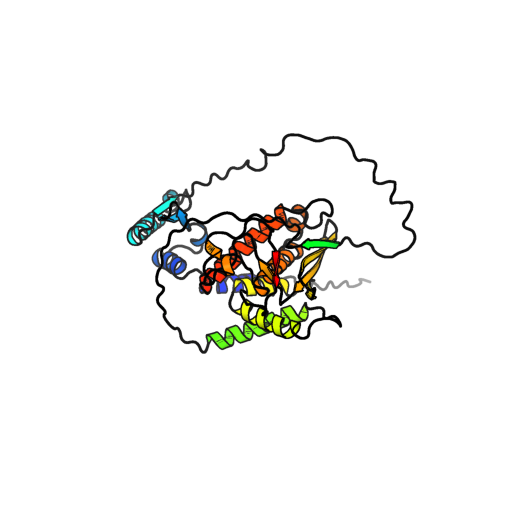R A C 1
ATOM 2581 O O . SER A 1 325 ? -6.296 5.342 0.103 1.00 95.31 325 SER A O 1
ATOM 2583 N N . GLU A 1 326 ? -4.214 5.944 -0.514 1.00 95.44 326 GLU A N 1
ATOM 2584 C CA . GLU A 1 326 ? -3.481 5.505 0.677 1.00 95.44 326 GLU A CA 1
ATOM 2585 C C . GLU A 1 326 ? -4.006 6.207 1.931 1.00 95.44 326 GLU A C 1
ATOM 2587 O O . GLU A 1 326 ? -4.457 5.546 2.859 1.00 95.44 326 GLU A O 1
ATOM 2592 N N . ASN A 1 327 ? -4.062 7.542 1.931 1.00 94.56 327 ASN A N 1
ATOM 2593 C CA . ASN A 1 327 ? -4.589 8.306 3.061 1.00 94.56 327 ASN A CA 1
ATOM 2594 C C . ASN A 1 327 ? -6.018 7.880 3.419 1.00 94.56 327 ASN A C 1
ATOM 2596 O O . ASN A 1 327 ? -6.352 7.769 4.595 1.00 94.56 327 ASN A O 1
ATOM 2600 N N . ARG A 1 328 ? -6.873 7.625 2.418 1.00 96.12 328 ARG A N 1
ATOM 2601 C CA . ARG A 1 328 ? -8.247 7.156 2.650 1.00 96.12 328 ARG A CA 1
ATOM 2602 C C . ARG A 1 328 ? -8.267 5.750 3.256 1.00 96.12 328 ARG A C 1
ATOM 2604 O O . ARG A 1 328 ? -9.056 5.508 4.167 1.00 96.12 328 ARG A O 1
ATOM 2611 N N . LEU A 1 329 ? -7.438 4.841 2.742 1.00 96.12 329 LEU A N 1
ATOM 2612 C CA . LEU A 1 329 ? -7.287 3.478 3.254 1.00 96.12 329 LEU A CA 1
ATOM 2613 C C . LEU A 1 329 ? -6.828 3.509 4.717 1.00 96.12 329 LEU A C 1
ATOM 2615 O O . LEU A 1 329 ? -7.509 2.977 5.590 1.00 96.12 329 LEU A O 1
ATOM 2619 N N . TYR A 1 330 ? -5.745 4.224 5.003 1.00 94.75 330 TYR A N 1
ATOM 2620 C CA . TYR A 1 330 ? -5.188 4.348 6.344 1.00 94.75 330 TYR A CA 1
ATOM 2621 C C . TYR A 1 330 ? -6.126 5.035 7.326 1.00 94.75 330 TYR A C 1
ATOM 2623 O O . TYR A 1 330 ? -6.252 4.565 8.448 1.00 94.75 330 TYR A O 1
ATOM 2631 N N . GLN A 1 331 ? -6.845 6.084 6.919 1.00 93.75 331 GLN A N 1
ATOM 2632 C CA . GLN A 1 331 ? -7.859 6.711 7.773 1.00 93.75 331 GLN A CA 1
ATOM 2633 C C . GLN A 1 331 ? -8.939 5.714 8.202 1.00 93.75 331 GLN A C 1
ATOM 2635 O O . GLN A 1 331 ? -9.335 5.706 9.366 1.00 93.75 331 GLN A O 1
ATOM 2640 N N . LYS A 1 332 ? -9.397 4.856 7.284 1.00 94.56 332 LYS A N 1
ATOM 2641 C CA . LYS A 1 332 ? -10.386 3.816 7.588 1.00 94.56 332 LYS A CA 1
ATOM 2642 C C . LYS A 1 332 ? -9.811 2.749 8.517 1.00 94.56 332 LYS A C 1
ATOM 2644 O O . LYS A 1 332 ? -10.434 2.453 9.534 1.00 94.56 332 LYS A O 1
ATOM 2649 N N . MET A 1 333 ? -8.598 2.267 8.246 1.00 93.75 333 MET A N 1
ATOM 2650 C CA . MET A 1 333 ? -7.904 1.315 9.120 1.00 93.75 333 MET A CA 1
ATOM 2651 C C . MET A 1 333 ? -7.697 1.886 10.533 1.00 93.75 333 MET A C 1
ATOM 2653 O O . MET A 1 333 ? -8.061 1.243 11.512 1.00 93.75 333 MET A O 1
ATOM 2657 N N . THR A 1 334 ? -7.205 3.125 10.642 1.00 91.62 334 THR A N 1
ATOM 2658 C CA . THR A 1 334 ? -7.010 3.839 11.915 1.00 91.62 334 THR A CA 1
ATOM 2659 C C . THR A 1 334 ? -8.327 4.082 12.641 1.00 91.62 334 THR A C 1
ATOM 2661 O O . THR A 1 334 ? -8.373 3.990 13.861 1.00 91.62 334 THR A O 1
ATOM 2664 N N . SER A 1 335 ? -9.423 4.358 11.928 1.00 91.31 335 SER A N 1
ATOM 2665 C CA . SER A 1 335 ? -10.737 4.514 12.565 1.00 91.31 335 SER A CA 1
ATOM 2666 C C . SER A 1 335 ? -11.278 3.212 13.166 1.00 91.31 335 SER A C 1
ATOM 2668 O O . SER A 1 335 ? -12.123 3.267 14.058 1.00 91.31 335 SER A O 1
ATOM 2670 N N . LEU A 1 336 ? -10.798 2.060 12.686 1.00 90.50 336 LEU A N 1
ATOM 2671 C CA . LEU A 1 336 ? -11.214 0.739 13.146 1.00 90.50 336 LEU A CA 1
ATOM 2672 C C . LEU A 1 336 ? -10.432 0.296 14.388 1.00 90.50 336 LEU A C 1
ATOM 2674 O O . LEU A 1 336 ? -11.036 -0.233 15.316 1.00 90.50 336 LEU A O 1
ATOM 2678 N N . ASP A 1 337 ? -9.114 0.516 14.420 1.00 89.94 337 ASP A N 1
ATOM 2679 C CA . ASP A 1 337 ? -8.238 0.017 15.492 1.00 89.94 337 ASP A CA 1
ATOM 2680 C C . ASP A 1 337 ? -7.628 1.098 16.399 1.00 89.94 337 ASP A C 1
ATOM 2682 O O . ASP A 1 337 ? -6.921 0.773 17.352 1.00 89.94 337 ASP A O 1
ATOM 2686 N N . GLY A 1 338 ? -7.869 2.377 16.107 1.00 87.94 338 GLY A N 1
ATOM 2687 C CA . GLY A 1 338 ? -7.301 3.513 16.834 1.00 87.94 338 GLY A CA 1
ATOM 2688 C C . GLY A 1 338 ? -5.793 3.707 16.638 1.00 87.94 338 GLY A C 1
ATOM 2689 O O . GLY A 1 338 ? -5.217 4.601 17.255 1.00 87.94 338 GLY A O 1
ATOM 2690 N N . ARG A 1 339 ? -5.128 2.905 15.795 1.00 87.12 339 ARG A N 1
ATOM 2691 C CA . ARG A 1 339 ? -3.679 2.985 15.570 1.00 87.12 339 ARG A CA 1
ATOM 2692 C C . ARG A 1 339 ? -3.382 3.963 14.449 1.00 87.12 339 ARG A C 1
ATOM 2694 O O . ARG A 1 339 ? -3.845 3.788 13.320 1.00 87.12 339 ARG A O 1
ATOM 2701 N N . TYR A 1 340 ? -2.592 4.992 14.740 1.00 88.81 340 TYR A N 1
ATOM 2702 C CA . TYR A 1 340 ? -2.198 5.963 13.726 1.00 88.81 340 TYR A CA 1
ATOM 2703 C C . TYR A 1 340 ? -1.383 5.309 12.612 1.00 88.81 340 TYR A C 1
ATOM 2705 O O . TYR A 1 340 ? -0.504 4.490 12.867 1.00 88.81 340 TYR A O 1
ATOM 2713 N N . ARG A 1 341 ? -1.682 5.720 11.382 1.00 90.06 341 ARG A N 1
ATOM 2714 C CA . ARG A 1 341 ? -0.955 5.382 10.157 1.00 90.06 341 ARG A CA 1
ATOM 2715 C C . ARG A 1 341 ? -0.568 6.666 9.431 1.00 90.06 341 ARG A C 1
ATOM 2717 O O . ARG A 1 341 ? -1.203 7.700 9.684 1.00 90.06 341 ARG A O 1
ATOM 2724 N N . PRO A 1 342 ? 0.429 6.649 8.535 1.00 87.25 342 PRO A N 1
ATOM 2725 C CA . PRO A 1 342 ? 0.947 7.903 8.026 1.00 87.25 342 PRO A CA 1
ATOM 2726 C C . PRO A 1 342 ? 0.026 8.593 7.029 1.00 87.25 342 PRO A C 1
ATOM 2728 O O . PRO A 1 342 ? -0.320 8.033 5.998 1.00 87.25 342 PRO A O 1
ATOM 2731 N N . GLY A 1 343 ? -0.325 9.849 7.299 1.00 84.44 343 GLY A N 1
ATOM 2732 C CA . GLY A 1 343 ? -0.993 10.710 6.326 1.00 84.44 343 GLY A CA 1
ATOM 2733 C C . GLY A 1 343 ? 0.025 11.580 5.598 1.00 84.44 343 GLY A C 1
ATOM 2734 O O . GLY A 1 343 ? 0.726 12.361 6.242 1.00 84.44 343 GLY A O 1
ATOM 2735 N N . ARG A 1 344 ? 0.108 11.502 4.265 1.00 82.56 344 ARG A N 1
ATOM 2736 C CA . ARG A 1 344 ? 1.090 12.285 3.489 1.00 82.56 344 ARG A CA 1
ATOM 2737 C C . ARG A 1 344 ? 0.499 12.999 2.283 1.00 82.56 344 ARG A C 1
ATOM 2739 O O . ARG A 1 344 ? -0.604 12.720 1.838 1.00 82.56 344 ARG A O 1
ATOM 2746 N N . HIS A 1 345 ? 1.255 13.962 1.766 1.00 81.06 345 HIS A N 1
ATOM 2747 C CA . HIS A 1 345 ? 0.933 14.698 0.535 1.00 81.06 345 HIS A CA 1
ATOM 2748 C C . HIS A 1 345 ? 2.050 14.595 -0.512 1.00 81.06 345 HIS A C 1
ATOM 2750 O O . HIS A 1 345 ? 1.891 15.065 -1.635 1.00 81.06 345 HIS A O 1
ATOM 2756 N N . THR A 1 346 ? 3.187 14.008 -0.138 1.00 74.50 346 THR A N 1
ATOM 2757 C CA . THR A 1 346 ? 4.364 13.819 -0.985 1.00 74.50 346 THR A CA 1
ATOM 2758 C C . THR A 1 346 ? 4.842 12.384 -0.848 1.00 74.50 346 THR A C 1
ATOM 2760 O O . THR A 1 346 ? 4.653 11.764 0.196 1.00 74.50 346 THR A O 1
ATOM 2763 N N . HIS A 1 347 ? 5.480 11.864 -1.892 1.00 71.12 347 HIS A N 1
ATOM 2764 C CA . HIS A 1 347 ? 5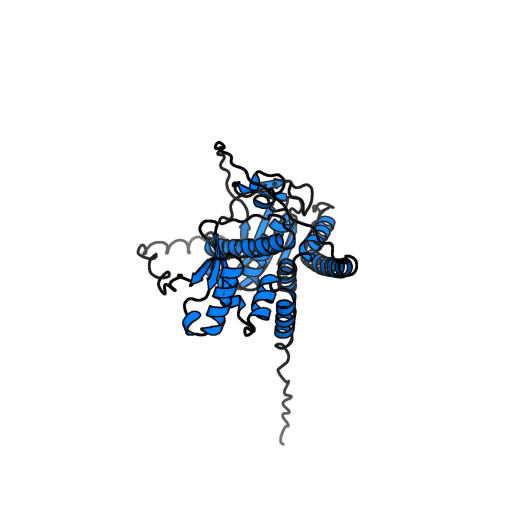.972 10.484 -1.917 1.00 71.12 347 HIS A CA 1
ATOM 2765 C C . HIS A 1 347 ? 7.278 10.293 -1.117 1.00 71.12 347 HIS A C 1
ATOM 2767 O O . HIS A 1 347 ? 7.664 9.186 -0.795 1.00 71.12 347 HIS A O 1
ATOM 2773 N N . THR A 1 348 ? 7.907 11.391 -0.690 1.00 73.94 348 THR A N 1
ATOM 2774 C CA . THR A 1 348 ? 9.216 11.441 -0.016 1.00 73.94 348 THR A CA 1
ATOM 2775 C C . THR A 1 348 ? 9.260 10.821 1.388 1.00 73.94 348 THR A C 1
ATOM 2777 O O . THR A 1 348 ? 8.393 11.097 2.222 1.00 73.94 348 THR A O 1
ATOM 2780 N N . GLY A 1 349 ? 10.374 10.161 1.704 1.00 77.12 349 GLY A N 1
ATOM 2781 C CA . GLY A 1 349 ? 10.746 9.636 3.023 1.00 77.12 349 GLY A CA 1
ATOM 2782 C C . GLY A 1 349 ? 12.068 8.856 2.958 1.00 77.12 349 GLY A C 1
ATOM 2783 O O . GLY A 1 349 ? 12.877 9.096 2.061 1.00 77.12 349 GLY A O 1
ATOM 2784 N N . ARG A 1 350 ? 12.297 7.941 3.900 1.00 85.00 350 ARG A N 1
ATOM 2785 C CA . ARG A 1 350 ? 13.468 7.059 3.942 1.00 85.00 350 ARG A CA 1
ATOM 2786 C C . ARG A 1 350 ? 13.084 5.647 4.367 1.00 85.00 350 ARG A C 1
ATOM 2788 O O . ARG A 1 350 ? 12.203 5.467 5.206 1.00 85.00 350 ARG A O 1
ATOM 2795 N N . ILE A 1 351 ? 13.820 4.670 3.856 1.00 87.19 351 ILE A N 1
ATOM 2796 C CA . ILE A 1 351 ? 13.734 3.289 4.325 1.00 87.19 351 ILE A CA 1
ATOM 2797 C C . ILE A 1 351 ? 14.464 3.177 5.662 1.00 87.19 351 ILE A C 1
ATOM 2799 O O . ILE A 1 351 ? 15.567 3.702 5.829 1.00 87.19 351 ILE A O 1
ATOM 2803 N N . VAL A 1 352 ? 13.832 2.518 6.626 1.00 88.06 352 VAL A N 1
ATOM 2804 C CA . VAL A 1 352 ? 14.427 2.169 7.917 1.00 88.06 352 VAL A CA 1
ATOM 2805 C C . VAL A 1 352 ? 14.239 0.678 8.154 1.00 88.06 352 VAL A C 1
ATOM 2807 O O . VAL A 1 352 ? 13.236 0.113 7.737 1.00 88.06 352 VAL A O 1
ATOM 2810 N N . ALA A 1 353 ? 15.184 0.023 8.823 1.00 89.50 353 ALA A N 1
ATOM 2811 C CA . ALA A 1 353 ? 15.018 -1.384 9.180 1.00 89.50 353 ALA A CA 1
ATOM 2812 C C . ALA A 1 353 ? 13.794 -1.571 10.095 1.00 89.50 353 ALA A C 1
ATOM 2814 O O . ALA A 1 353 ? 13.466 -0.668 10.858 1.00 89.50 353 ALA A O 1
ATOM 2815 N N . SER A 1 354 ? 13.156 -2.736 10.046 1.00 89.88 354 SER A N 1
ATOM 2816 C CA . SER A 1 354 ? 12.096 -3.189 10.949 1.00 89.88 354 SER A CA 1
ATOM 2817 C C . SER A 1 354 ? 12.407 -4.608 11.417 1.00 89.88 354 SER A C 1
ATOM 2819 O O . SER A 1 354 ? 13.003 -5.403 10.692 1.00 89.88 354 SER A O 1
ATOM 2821 N N . THR A 1 355 ? 12.014 -4.949 12.639 1.00 88.12 355 THR A N 1
ATOM 2822 C CA . THR A 1 355 ? 12.207 -6.303 13.179 1.00 88.12 355 THR A CA 1
ATOM 2823 C C . THR A 1 355 ? 11.087 -7.268 12.798 1.00 88.12 355 THR A C 1
ATOM 2825 O O . THR A 1 355 ? 11.320 -8.476 12.811 1.00 88.12 355 THR A O 1
ATOM 2828 N N . CYS A 1 356 ? 9.902 -6.756 12.448 1.00 89.44 356 CYS A N 1
ATOM 2829 C CA . CYS A 1 356 ? 8.766 -7.565 12.011 1.00 89.44 356 CYS A CA 1
ATOM 2830 C C . CYS A 1 356 ? 7.949 -6.885 10.906 1.00 89.44 356 CYS A C 1
ATOM 2832 O O . CYS A 1 356 ? 8.077 -5.676 10.680 1.00 89.44 356 CYS A O 1
ATOM 2834 N N . ALA A 1 357 ? 7.092 -7.667 10.248 1.00 94.00 357 ALA A N 1
ATOM 2835 C CA . ALA A 1 357 ? 6.319 -7.247 9.085 1.00 94.00 357 ALA A CA 1
ATOM 2836 C C . ALA A 1 357 ? 5.227 -6.216 9.403 1.00 94.00 357 ALA A C 1
ATOM 2838 O O . ALA A 1 357 ? 4.840 -5.437 8.534 1.00 94.00 357 ALA A O 1
ATOM 2839 N N . THR A 1 358 ? 4.742 -6.183 10.645 1.00 91.81 358 THR A N 1
ATOM 2840 C CA . THR A 1 358 ? 3.649 -5.293 11.079 1.00 91.81 358 THR A CA 1
ATOM 2841 C C . THR A 1 358 ? 4.070 -4.278 12.146 1.00 91.81 358 THR A C 1
ATOM 2843 O O . THR A 1 358 ? 3.272 -3.447 12.585 1.00 91.81 358 THR A O 1
ATOM 2846 N N . CYS A 1 359 ? 5.332 -4.321 12.572 1.00 83.81 359 CYS A N 1
ATOM 2847 C CA . CYS A 1 359 ? 5.846 -3.520 13.671 1.00 83.81 359 CYS A CA 1
ATOM 2848 C C . CYS A 1 359 ? 6.071 -2.071 13.245 1.00 83.81 359 CYS A C 1
ATOM 2850 O O . CYS A 1 359 ? 6.602 -1.775 12.174 1.00 83.81 359 CYS A O 1
ATOM 2852 N N . LEU A 1 360 ? 5.729 -1.167 14.157 1.00 68.38 360 LEU A N 1
ATOM 2853 C CA . LEU A 1 360 ? 6.149 0.223 14.119 1.00 68.38 360 LEU A CA 1
ATOM 2854 C C . LEU A 1 360 ? 7.399 0.314 14.992 1.00 68.38 360 LEU A C 1
ATOM 2856 O O . LEU A 1 360 ? 7.305 0.319 16.217 1.00 68.38 360 LEU A O 1
ATOM 2860 N N . ASN A 1 361 ? 8.552 0.254 14.329 1.00 54.59 361 ASN A N 1
ATOM 2861 C CA . ASN A 1 361 ? 9.891 0.275 14.921 1.00 54.59 361 ASN A CA 1
ATOM 2862 C C . ASN A 1 361 ? 10.071 1.386 15.953 1.00 54.59 361 ASN A C 1
ATOM 2864 O O . ASN A 1 361 ? 9.520 2.489 15.701 1.00 54.59 361 ASN A O 1
#

Organism: NCBI:txid716816